Protein AF-A0A1Q8Q2P3-F1 (afdb_monomer)

Nearest PDB structures (foldseek):
  6ovc-assembly1_A  TM=4.696E-01  e=2.221E+00  Homo sapiens
  8exf-assembly1_A  TM=3.565E-01  e=2.450E+00  Homo sapiens

Secondary structure (DSSP, 8-state):
--TTTT---HHHHHHHHHT-GGGB-TTS-B--TT--HHHHHHHIIIIIIS-SS----HHHHHHHHHHHHHHHHHHHHTT--STT-SHHHHHHHHHHHHHHS-HHHHHHHHHHHHHHHHHHHHTTSSSS-GGGG--HHHHHTTS-SSSS-----HHHHHHHHHHHHHHTT--TT--HHHHHHHHHHHHHHTT--HHHHHHHHT-SSHHHHHHHHHHHHHHHHHHHHHH---

Organism: NCBI:txid1714264

Foldseek 3Di:
DPLPPVPDDLVVLVVVVVPDPPQADPVGDGACQPPALSVLVSCCLNDLVPPDPDDDPPVVNVLLVVLVVVVVVLCVVVVHGPLNDDLVNLVVVLVVLLVVDQLVSSLSSLVSVLSSLVSCVSNNVDPDSNSVNRPSVVSVQVNPPPDDNPPQDQVNQFVVQQVVCVVVVHDSVDGPVNVLLVQLLVCVVVVNDLVVSCVVSVPPDSVVSVVSNVVVVVVVVVVVVVVDDD

Mean predicted aligned error: 16.23 Å

Solvent-accessible surface area (backbone atoms only — not comparable to full-atom values): 13578 Å² total; per-residue (Å²): 131,85,81,74,77,77,78,62,57,73,65,65,48,52,58,56,53,76,72,50,82,80,40,47,44,100,86,66,43,67,35,39,59,87,54,54,64,69,54,50,53,52,50,38,55,59,53,68,64,51,55,76,98,52,80,67,54,73,67,53,54,52,49,53,53,54,39,48,53,53,53,52,52,50,29,60,77,67,75,48,57,72,88,68,61,46,72,70,48,48,52,48,51,50,52,48,40,60,74,76,34,64,49,74,59,22,44,53,44,48,51,52,49,34,51,51,35,46,45,30,30,74,20,46,53,34,94,54,77,60,37,80,66,60,64,58,71,64,40,71,69,59,64,47,93,77,57,73,87,68,74,84,47,68,72,56,52,41,52,55,42,44,50,52,34,60,73,68,74,46,66,86,83,56,41,66,64,48,56,53,49,53,53,53,50,55,40,52,77,68,69,47,56,66,71,60,52,25,61,75,72,63,51,95,50,65,66,66,52,44,56,54,53,53,51,53,49,52,52,52,49,54,55,50,58,71,69,58,78,128

Radius of gyration: 24.81 Å; Cα contacts (8 Å, |Δi|>4): 154; chains: 1; bounding box: 68×53×53 Å

InterPro domains:
  IPR002104 Integrase, catalytic domain [PF00589] (148-214)
  IPR002104 Integrase, catalytic domain [PS51898] (25-226)
  IPR004107 Integrase, SAM-like, N-terminal [PF02899] (50-119)
  IPR010998 Integrase/recombinase, N-terminal [G3DSA:1.10.150.130] (37-130)
  IPR011010 DNA breaking-rejoining enzyme, catalytic core [SSF56349] (43-219)
  IPR013762 Integrase-like, catalytic domain superfamily [G3DSA:1.10.443.10] (131-227)
  IPR044068 Core-binding (CB) domain [PS51900] (35-121)

Sequence (230 aa):
MNQLSIWGSQAAFLERLQSRKHVLDDNRNLTLEHCSDEEFLEYFFAVGILKDNRTFSPHTIKAYRSDAKTFLSFLDAHSLTFRDIGFPEVKTYNRFIIQSYKPKSAVRKLEFFRRFLEFGFNTRFFSARLSVWIQIYSIYNKLDPGADKKRLSYAALYKIVKEAVSLAGSDSAVSPHWFRHTFVTSLLEQDVPLAVVKDLAGHADISITNLYLERIQEDRMHDHLKNVRF

Structure (mmCIF, N/CA/C/O backbone):
data_AF-A0A1Q8Q2P3-F1
#
_entry.id   AF-A0A1Q8Q2P3-F1
#
loop_
_atom_site.group_PDB
_atom_site.id
_atom_site.type_symbol
_atom_site.label_atom_id
_atom_site.label_alt_id
_atom_site.label_comp_id
_atom_site.label_asym_id
_atom_site.label_entity_id
_atom_site.label_seq_id
_atom_site.pdbx_PDB_ins_code
_atom_site.Cartn_x
_atom_site.Cartn_y
_atom_site.Cartn_z
_atom_site.occupancy
_atom_site.B_iso_or_equiv
_atom_site.auth_seq_id
_atom_site.auth_comp_id
_atom_site.auth_asym_id
_atom_site.auth_atom_id
_atom_site.pdbx_PDB_model_num
ATOM 1 N N . MET A 1 1 ? 21.180 -10.009 -14.105 1.00 35.28 1 MET A N 1
ATOM 2 C CA . MET A 1 1 ? 22.043 -8.860 -14.505 1.00 35.28 1 MET A CA 1
ATOM 3 C C . MET A 1 1 ? 22.285 -7.934 -13.308 1.00 35.28 1 MET A C 1
ATOM 5 O O . MET A 1 1 ? 21.400 -7.783 -12.477 1.00 35.28 1 MET A O 1
ATOM 9 N N . ASN A 1 2 ? 23.483 -7.354 -13.167 1.00 36.19 2 ASN A N 1
ATOM 10 C CA . ASN A 1 2 ? 23.932 -6.617 -11.972 1.00 36.19 2 ASN A CA 1
ATOM 11 C C . ASN A 1 2 ? 23.327 -5.190 -11.885 1.00 36.19 2 ASN A C 1
ATOM 13 O O . ASN A 1 2 ? 24.021 -4.205 -12.113 1.00 36.19 2 ASN A O 1
ATOM 17 N N . GLN A 1 3 ? 22.033 -5.067 -11.558 1.00 41.38 3 GLN A N 1
ATOM 18 C CA . GLN A 1 3 ? 21.280 -3.793 -11.517 1.00 41.38 3 GLN A CA 1
ATOM 19 C C . GLN A 1 3 ? 21.581 -2.876 -10.301 1.00 41.38 3 GLN A C 1
ATOM 21 O O . GLN A 1 3 ? 20.856 -1.923 -10.009 1.00 41.38 3 GLN A O 1
ATOM 26 N N . LEU A 1 4 ? 22.662 -3.133 -9.557 1.00 43.97 4 LEU A N 1
ATOM 27 C CA . LEU A 1 4 ? 23.045 -2.345 -8.374 1.00 43.97 4 LEU A CA 1
ATOM 28 C C . LEU A 1 4 ? 24.088 -1.246 -8.663 1.00 43.97 4 LEU A C 1
ATOM 30 O O . LEU A 1 4 ? 24.394 -0.459 -7.769 1.00 43.97 4 LEU A O 1
ATOM 34 N N . SER A 1 5 ? 24.600 -1.141 -9.895 1.00 44.09 5 SER A N 1
ATOM 35 C CA . SER A 1 5 ? 25.563 -0.102 -10.311 1.00 44.09 5 SER A CA 1
ATOM 36 C C . SER A 1 5 ? 24.929 1.260 -10.639 1.00 44.09 5 SER A C 1
ATOM 38 O O . SER A 1 5 ? 25.638 2.257 -10.718 1.00 44.09 5 SER A O 1
ATOM 40 N N . ILE A 1 6 ? 23.600 1.331 -10.783 1.00 46.28 6 ILE A N 1
ATOM 41 C CA . ILE A 1 6 ? 22.861 2.542 -11.210 1.00 46.28 6 ILE A CA 1
ATOM 42 C C . ILE A 1 6 ? 22.689 3.561 -10.058 1.00 46.28 6 ILE A C 1
ATOM 44 O O . ILE A 1 6 ? 22.336 4.721 -10.265 1.00 46.28 6 ILE A O 1
ATOM 48 N N . TRP A 1 7 ? 23.021 3.166 -8.826 1.00 52.94 7 TRP A N 1
ATOM 49 C CA . TRP A 1 7 ? 22.767 3.899 -7.581 1.00 52.94 7 TRP A CA 1
ATOM 50 C C . TRP A 1 7 ? 23.853 4.952 -7.292 1.00 52.94 7 TRP A C 1
ATOM 52 O O . TRP A 1 7 ? 24.385 5.018 -6.180 1.00 52.94 7 TRP A O 1
ATOM 62 N N . GLY A 1 8 ? 24.210 5.733 -8.317 1.00 50.84 8 GLY A N 1
ATOM 63 C CA . GLY A 1 8 ? 25.145 6.856 -8.243 1.00 50.84 8 GLY A CA 1
ATOM 64 C C . GLY A 1 8 ? 24.651 7.997 -7.345 1.00 50.84 8 GLY A C 1
ATOM 65 O O . GLY A 1 8 ? 23.555 7.948 -6.784 1.00 50.84 8 GLY A O 1
ATOM 66 N N . SER A 1 9 ? 25.487 9.026 -7.173 1.00 55.34 9 SER A N 1
ATOM 67 C CA . SER A 1 9 ? 25.168 10.178 -6.324 1.00 55.34 9 SER A CA 1
ATOM 68 C C . SER A 1 9 ? 23.884 10.884 -6.785 1.00 55.34 9 SER A C 1
ATOM 70 O O . SER A 1 9 ? 23.587 10.962 -7.977 1.00 55.34 9 SER A O 1
ATOM 72 N N . GLN A 1 10 ? 23.131 11.444 -5.834 1.00 54.72 10 GLN A N 1
ATOM 73 C CA . GLN A 1 10 ? 21.903 12.205 -6.105 1.00 54.72 10 GLN A CA 1
ATOM 7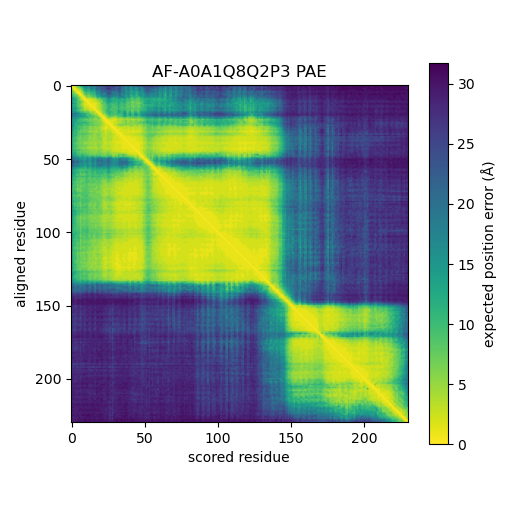4 C C . GLN A 1 10 ? 22.139 13.375 -7.085 1.00 54.72 10 GLN A C 1
ATOM 76 O O . GLN A 1 10 ? 21.234 13.742 -7.826 1.00 54.72 10 GLN A O 1
ATOM 81 N N . ALA A 1 11 ? 23.365 13.907 -7.143 1.00 53.72 11 ALA A N 1
ATOM 82 C CA . ALA A 1 11 ? 23.779 14.937 -8.095 1.00 53.72 11 ALA A CA 1
ATOM 83 C C . ALA A 1 11 ? 23.851 14.415 -9.543 1.00 53.72 11 ALA A C 1
ATOM 85 O O . ALA A 1 11 ? 23.238 15.004 -10.428 1.00 53.72 11 ALA A O 1
ATOM 86 N N . ALA A 1 12 ? 24.498 13.266 -9.775 1.00 58.75 12 ALA A N 1
ATOM 87 C CA . ALA A 1 12 ? 24.545 12.639 -11.101 1.00 58.75 12 ALA A CA 1
ATOM 88 C C . ALA A 1 12 ? 23.144 12.223 -11.589 1.00 58.75 12 ALA A C 1
ATOM 90 O O . ALA A 1 12 ? 22.851 12.233 -12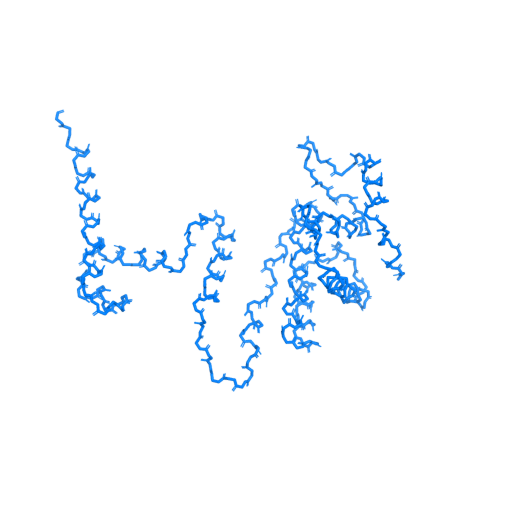.783 1.00 58.75 12 ALA A O 1
ATOM 91 N N . PHE A 1 13 ? 22.250 11.881 -10.659 1.00 61.00 13 PHE A N 1
ATOM 92 C CA . PHE A 1 13 ? 20.844 11.630 -10.955 1.00 61.00 13 PHE A CA 1
ATOM 93 C C . PHE A 1 13 ? 20.095 12.900 -11.407 1.00 61.00 13 PHE A C 1
ATOM 95 O O . PHE A 1 13 ? 19.405 12.864 -12.423 1.00 61.00 13 PHE A O 1
ATOM 102 N N . LEU A 1 14 ? 20.252 14.029 -10.703 1.00 57.81 14 LEU A N 1
ATOM 103 C CA . LEU A 1 14 ? 19.594 15.295 -11.062 1.00 57.81 14 LEU A CA 1
ATOM 104 C C . LEU A 1 14 ? 20.063 15.841 -12.424 1.00 57.81 14 LEU A C 1
ATOM 106 O O . LEU A 1 14 ? 19.243 16.346 -13.188 1.00 57.81 14 LEU A O 1
ATOM 110 N N . GLU A 1 15 ? 21.340 15.677 -12.774 1.00 62.22 15 GLU A N 1
ATOM 111 C CA . GLU A 1 15 ? 21.859 16.030 -14.108 1.00 62.22 15 GLU A CA 1
ATOM 112 C C . GLU A 1 15 ? 21.262 15.148 -15.224 1.00 62.22 15 GLU A C 1
ATOM 114 O O . GLU A 1 15 ? 20.875 15.639 -16.291 1.00 62.22 15 GLU A O 1
ATOM 119 N N . ARG A 1 16 ? 21.109 13.839 -14.972 1.00 61.72 16 ARG A N 1
ATOM 120 C CA . ARG A 1 16 ? 20.452 12.902 -15.907 1.00 61.72 16 ARG A CA 1
ATOM 121 C C . ARG A 1 16 ? 18.945 13.144 -16.038 1.00 61.72 16 ARG A C 1
ATOM 123 O O . ARG A 1 16 ? 18.382 12.922 -17.106 1.00 61.72 16 ARG A O 1
ATOM 130 N N . LEU A 1 17 ? 18.298 13.638 -14.984 1.00 59.28 17 LEU A N 1
ATOM 131 C CA . LEU A 1 17 ? 16.899 14.072 -15.002 1.00 59.28 17 LEU A CA 1
ATOM 132 C C . LEU A 1 17 ? 16.687 15.300 -15.889 1.00 59.28 17 LEU A C 1
ATOM 134 O O . LEU A 1 17 ? 15.762 15.327 -16.696 1.00 59.28 17 LEU A O 1
ATOM 138 N N . GLN A 1 18 ? 17.539 16.319 -15.744 1.00 57.56 18 GLN A N 1
ATOM 139 C CA . GLN A 1 18 ? 17.410 17.586 -16.476 1.00 57.56 18 GLN A CA 1
ATOM 140 C C . GLN A 1 18 ? 17.590 17.421 -17.992 1.00 57.56 18 GLN A C 1
ATOM 142 O O . GLN A 1 18 ? 17.056 18.209 -18.771 1.00 57.56 18 GLN A O 1
ATOM 147 N N . SER A 1 19 ? 18.305 16.380 -18.419 1.00 57.62 19 SER A N 1
ATOM 148 C CA . SER A 1 19 ? 18.563 16.081 -19.830 1.00 57.62 19 SER A CA 1
ATOM 149 C C . SER A 1 19 ? 17.442 15.285 -20.521 1.00 57.62 19 SER A C 1
ATOM 151 O O . SER A 1 19 ? 17.430 15.202 -21.750 1.00 57.62 19 SER A O 1
ATOM 153 N N . ARG A 1 20 ? 16.452 14.749 -19.786 1.00 63.22 20 ARG A N 1
ATOM 154 C CA . ARG A 1 20 ? 15.381 13.894 -20.337 1.00 63.22 20 ARG A CA 1
ATOM 155 C C . ARG A 1 20 ? 14.026 14.610 -20.391 1.00 63.22 20 ARG A C 1
ATOM 157 O O . ARG A 1 20 ? 13.258 14.602 -19.437 1.00 63.22 20 ARG A O 1
ATOM 164 N N . LYS A 1 21 ? 13.698 15.182 -21.556 1.00 56.47 21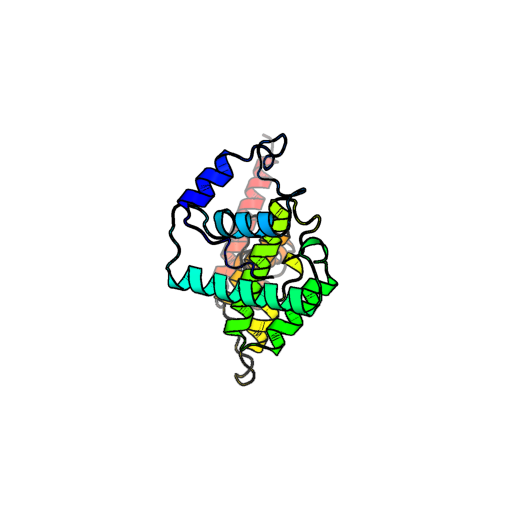 LYS A N 1
ATOM 165 C CA . LYS A 1 21 ? 12.427 15.899 -21.815 1.00 56.47 21 LYS A CA 1
ATOM 166 C C . LYS A 1 21 ? 11.169 15.011 -21.924 1.00 56.47 21 LYS A C 1
ATOM 168 O O . LYS A 1 21 ? 10.076 15.556 -21.950 1.00 56.47 21 LYS A O 1
ATOM 173 N N . HIS A 1 22 ? 11.297 13.683 -21.991 1.00 64.25 22 HIS A N 1
ATOM 174 C CA . HIS A 1 22 ? 10.201 12.759 -22.347 1.00 64.25 22 HIS A CA 1
ATOM 175 C C . HIS A 1 22 ? 9.415 12.170 -21.160 1.00 64.25 22 HIS A C 1
ATOM 177 O O . HIS A 1 22 ? 8.586 11.292 -21.364 1.00 64.25 22 HIS A O 1
ATOM 183 N N . VAL A 1 23 ? 9.678 12.610 -19.926 1.00 73.69 23 VAL A N 1
ATOM 184 C CA . VAL A 1 23 ? 9.024 12.070 -18.713 1.00 73.69 23 VAL A CA 1
ATOM 185 C C . VAL A 1 23 ? 7.887 12.946 -18.191 1.00 73.69 23 VAL A C 1
ATOM 187 O O . VAL A 1 23 ? 7.409 12.749 -17.078 1.00 73.69 23 VAL A O 1
ATOM 190 N N . LEU A 1 24 ? 7.469 13.943 -18.967 1.00 79.31 24 LEU A N 1
ATOM 191 C CA . LEU A 1 24 ? 6.333 14.796 -18.643 1.00 79.31 24 LEU A CA 1
ATOM 192 C C . LEU A 1 24 ? 5.212 14.539 -19.649 1.00 79.31 24 LEU A C 1
ATOM 194 O O . LEU A 1 24 ? 5.474 14.504 -20.849 1.00 79.31 24 LEU A O 1
ATOM 198 N N . ASP A 1 25 ? 3.986 14.359 -19.158 1.00 78.88 25 ASP A N 1
ATOM 199 C CA . ASP A 1 25 ? 2.795 14.343 -20.009 1.00 78.88 25 ASP A CA 1
ATOM 200 C C . ASP A 1 25 ? 2.448 15.763 -20.499 1.00 78.88 25 ASP A C 1
ATOM 202 O O . ASP A 1 25 ? 3.071 16.751 -20.094 1.00 78.88 25 ASP A O 1
ATOM 206 N N . ASP A 1 26 ? 1.428 15.880 -21.352 1.00 78.31 26 ASP A N 1
ATOM 207 C CA . ASP A 1 26 ? 0.974 17.169 -21.902 1.00 78.31 26 ASP A CA 1
ATOM 208 C C . ASP A 1 26 ? 0.563 18.180 -20.814 1.00 78.31 26 ASP A C 1
ATOM 210 O O . ASP A 1 26 ? 0.666 19.393 -20.998 1.00 78.31 26 ASP A O 1
ATOM 214 N N . ASN A 1 27 ? 0.158 17.684 -19.642 1.00 80.31 27 ASN A N 1
ATOM 215 C CA . ASN A 1 27 ? -0.205 18.484 -18.473 1.00 80.31 27 ASN A CA 1
ATOM 216 C C . ASN A 1 27 ? 0.992 18.754 -17.545 1.00 80.31 27 ASN A C 1
ATOM 218 O O . ASN A 1 27 ? 0.821 19.287 -16.448 1.00 80.31 27 ASN A O 1
ATOM 222 N N . ARG A 1 28 ? 2.208 18.402 -17.978 1.00 77.25 28 ARG A N 1
ATOM 223 C CA . ARG A 1 28 ? 3.468 18.517 -17.235 1.00 77.25 28 ARG A CA 1
ATOM 224 C C . ARG A 1 28 ? 3.528 17.674 -15.958 1.00 77.25 28 ARG A C 1
ATOM 226 O O . ARG A 1 28 ? 4.328 17.977 -15.070 1.00 77.25 28 ARG A O 1
ATOM 233 N N . ASN A 1 29 ? 2.731 16.613 -15.861 1.00 80.94 29 ASN A N 1
ATOM 234 C CA . ASN A 1 29 ? 2.844 15.622 -14.794 1.00 80.94 29 ASN A CA 1
ATOM 235 C C . ASN A 1 29 ? 3.929 14.599 -15.128 1.00 80.94 29 ASN A C 1
ATOM 237 O O . ASN A 1 29 ? 4.113 14.244 -16.288 1.00 80.94 29 ASN A O 1
ATOM 241 N N . LEU A 1 30 ? 4.606 14.076 -14.102 1.00 83.81 30 LEU A N 1
ATOM 242 C CA . LEU A 1 30 ? 5.545 12.969 -14.274 1.00 83.81 30 LEU A CA 1
ATOM 243 C C . LEU A 1 30 ? 4.806 11.733 -14.812 1.00 83.81 30 LEU A C 1
ATOM 245 O O . LEU A 1 30 ? 3.943 11.183 -14.127 1.00 83.81 30 LEU A O 1
ATOM 249 N N . THR A 1 31 ? 5.195 11.277 -15.999 1.00 87.19 31 THR A N 1
ATOM 250 C CA . THR A 1 31 ? 4.721 10.037 -16.615 1.00 87.19 31 THR A CA 1
ATOM 251 C C . THR A 1 31 ? 5.902 9.135 -16.947 1.00 87.19 31 THR A C 1
ATOM 253 O O . THR A 1 31 ? 6.933 9.584 -17.446 1.00 87.19 31 THR A O 1
ATOM 256 N N . LEU A 1 32 ? 5.748 7.851 -16.640 1.00 89.38 32 LEU A N 1
ATOM 257 C CA . LEU A 1 32 ? 6.708 6.782 -16.906 1.00 89.38 32 LEU A CA 1
ATOM 258 C C . LEU A 1 32 ? 6.086 5.699 -17.802 1.00 89.38 32 LEU A C 1
ATOM 260 O O . LEU A 1 32 ? 6.597 4.587 -17.889 1.00 89.38 32 LEU A O 1
ATOM 264 N N . GLU A 1 33 ? 4.979 6.017 -18.478 1.00 88.81 33 GLU A N 1
ATOM 265 C CA . GLU A 1 33 ? 4.205 5.084 -19.303 1.00 88.81 33 GLU A CA 1
ATOM 266 C C . GLU A 1 33 ? 5.059 4.349 -20.345 1.00 88.81 33 GLU A C 1
ATOM 268 O O . GLU A 1 33 ? 4.894 3.144 -20.538 1.00 88.81 33 GLU A O 1
ATOM 273 N N . HIS A 1 34 ? 6.031 5.039 -20.945 1.00 87.38 34 HIS A N 1
ATOM 274 C CA . HIS A 1 34 ? 6.920 4.502 -21.982 1.00 87.38 34 HIS A CA 1
ATOM 275 C C . HIS A 1 34 ? 8.360 4.263 -21.503 1.00 87.38 34 HIS A C 1
ATOM 277 O O . HIS A 1 34 ? 9.255 4.066 -22.321 1.00 87.38 34 HIS A O 1
ATOM 283 N N . CYS A 1 35 ? 8.598 4.285 -20.190 1.00 86.81 35 CYS A N 1
ATOM 284 C CA . CYS A 1 35 ? 9.919 4.021 -19.627 1.00 86.81 35 CYS A CA 1
ATOM 285 C C . CYS A 1 35 ? 10.211 2.517 -19.517 1.00 86.81 35 CYS A C 1
ATOM 287 O O . CYS A 1 35 ? 9.303 1.692 -19.357 1.00 86.81 35 CYS A O 1
ATOM 289 N N . SER A 1 36 ? 11.499 2.185 -19.565 1.00 89.88 36 SER A N 1
ATOM 290 C CA . SER A 1 36 ? 12.041 0.867 -19.217 1.00 89.88 36 SER A CA 1
ATOM 291 C C . SER A 1 36 ? 11.939 0.582 -17.715 1.00 89.88 36 SER A C 1
ATOM 293 O O . SER A 1 36 ? 11.730 1.489 -16.902 1.00 89.88 36 SER A O 1
ATOM 295 N N . ASP A 1 37 ? 12.119 -0.683 -17.337 1.00 90.00 37 ASP A N 1
ATOM 296 C CA . ASP A 1 37 ? 12.136 -1.113 -15.938 1.00 90.00 37 ASP A CA 1
ATOM 297 C C . ASP A 1 37 ? 13.285 -0.452 -15.162 1.00 90.00 37 ASP A C 1
ATOM 299 O O . ASP A 1 37 ? 13.102 0.004 -14.031 1.00 90.00 37 ASP A O 1
ATOM 303 N N . GLU A 1 38 ? 14.466 -0.335 -15.776 1.00 85.81 38 GLU A N 1
ATOM 304 C CA . GLU A 1 38 ? 15.626 0.325 -15.177 1.00 85.81 38 GLU A CA 1
ATOM 305 C C . GLU A 1 38 ? 15.351 1.802 -14.888 1.00 85.81 38 GLU A C 1
ATOM 307 O O . GLU A 1 38 ? 15.636 2.283 -13.788 1.00 85.81 38 GLU A O 1
ATOM 312 N N . GLU A 1 39 ? 14.764 2.509 -15.855 1.00 85.06 39 GLU A N 1
ATOM 313 C CA . GLU A 1 39 ? 14.378 3.910 -15.692 1.00 85.06 39 GLU A CA 1
ATOM 314 C C . GLU A 1 39 ? 13.319 4.041 -14.603 1.00 85.06 39 GLU A C 1
ATOM 316 O O . GLU A 1 39 ? 13.481 4.836 -13.678 1.00 85.06 39 GLU A O 1
ATOM 321 N N . PHE A 1 40 ? 12.271 3.218 -14.647 1.00 89.88 40 PHE A N 1
ATOM 322 C CA . PHE A 1 40 ? 11.234 3.222 -13.625 1.00 89.88 40 PHE A CA 1
ATOM 323 C C . PHE A 1 40 ? 11.812 3.071 -12.216 1.00 89.88 40 PHE A C 1
ATOM 325 O O . PHE A 1 40 ? 11.470 3.840 -11.311 1.00 89.88 40 PHE A O 1
ATOM 332 N N . LEU A 1 41 ? 12.718 2.108 -12.031 1.00 87.75 41 LEU A N 1
ATOM 333 C CA . LEU A 1 41 ? 13.368 1.862 -10.751 1.00 87.75 41 LEU A CA 1
ATOM 334 C C . LEU A 1 41 ? 14.183 3.079 -10.296 1.00 87.75 41 LEU A C 1
ATOM 336 O O . LEU A 1 41 ? 14.124 3.455 -9.122 1.00 87.75 41 LEU A O 1
ATOM 340 N N . GLU A 1 42 ? 14.911 3.717 -11.211 1.00 81.25 42 GLU A N 1
ATOM 341 C CA . GLU A 1 42 ? 15.692 4.922 -10.931 1.00 81.25 42 GLU A CA 1
ATOM 342 C C . GLU A 1 42 ? 14.791 6.073 -10.443 1.00 81.25 42 GLU A C 1
ATOM 344 O O . GLU A 1 42 ? 15.022 6.630 -9.362 1.00 81.25 42 GLU A O 1
ATOM 349 N N . TYR A 1 43 ? 13.703 6.364 -11.167 1.00 83.94 43 TYR A N 1
ATOM 350 C CA . TYR A 1 43 ? 12.719 7.383 -10.781 1.00 83.94 43 TYR A CA 1
ATOM 351 C C . TYR A 1 43 ? 12.012 7.043 -9.464 1.00 83.94 43 TYR A C 1
ATOM 353 O O . TYR A 1 43 ? 11.798 7.927 -8.627 1.00 83.94 43 TYR A O 1
ATOM 361 N N . PHE A 1 44 ? 11.681 5.773 -9.228 1.00 86.81 44 PHE A N 1
ATOM 362 C CA . PHE A 1 44 ? 11.060 5.339 -7.980 1.00 86.81 44 PHE A CA 1
ATOM 363 C C . PHE A 1 44 ? 11.954 5.625 -6.773 1.00 86.81 44 PHE A C 1
ATOM 365 O O . PHE A 1 44 ? 11.487 6.178 -5.773 1.00 86.81 44 PHE A O 1
ATOM 372 N N . PHE A 1 45 ? 13.244 5.299 -6.847 1.00 80.19 45 PHE A N 1
ATOM 373 C CA . PHE A 1 45 ? 14.151 5.567 -5.733 1.00 80.19 45 PHE A CA 1
ATOM 374 C C . PHE A 1 45 ? 14.361 7.052 -5.504 1.00 80.19 45 PHE A C 1
ATOM 376 O O . PHE A 1 45 ? 14.406 7.494 -4.355 1.00 80.19 45 PHE A O 1
ATOM 383 N N . ALA A 1 46 ? 14.465 7.822 -6.574 1.00 75.44 46 ALA A N 1
ATOM 384 C CA . ALA A 1 46 ? 14.850 9.207 -6.450 1.00 75.44 46 ALA A CA 1
ATOM 385 C C . ALA A 1 46 ? 13.687 10.175 -6.201 1.00 75.44 46 ALA A C 1
ATOM 387 O O . ALA A 1 46 ? 13.889 11.205 -5.567 1.00 75.44 46 ALA A O 1
ATOM 388 N N . VAL A 1 47 ? 12.475 9.836 -6.645 1.00 74.81 47 VAL A N 1
ATOM 389 C CA . VAL A 1 47 ? 11.271 10.666 -6.473 1.00 74.81 47 VAL A CA 1
ATOM 390 C C . VAL A 1 47 ? 10.239 9.972 -5.584 1.00 74.81 47 VAL A C 1
ATOM 392 O O . VAL A 1 47 ? 9.665 10.596 -4.695 1.00 74.81 47 VAL A O 1
ATOM 395 N N . GLY A 1 48 ? 9.999 8.673 -5.779 1.00 70.88 48 GLY A N 1
ATOM 396 C CA . GLY A 1 48 ? 8.989 7.913 -5.027 1.00 70.88 48 GLY A CA 1
ATOM 397 C C . GLY A 1 48 ? 9.380 7.597 -3.576 1.00 70.88 48 GLY A C 1
ATOM 398 O O . GLY A 1 48 ? 8.523 7.527 -2.683 1.00 70.88 48 GLY A O 1
ATOM 399 N N . ILE A 1 49 ? 10.678 7.421 -3.315 1.00 70.25 49 ILE A N 1
ATOM 400 C CA . ILE A 1 49 ? 11.210 7.190 -1.970 1.00 70.25 49 ILE A CA 1
ATOM 401 C C . ILE A 1 49 ? 11.723 8.490 -1.360 1.00 70.25 49 ILE A C 1
ATOM 403 O O . ILE A 1 49 ? 11.281 8.804 -0.260 1.00 70.25 49 ILE A O 1
ATOM 407 N N . LEU A 1 50 ? 12.579 9.251 -2.050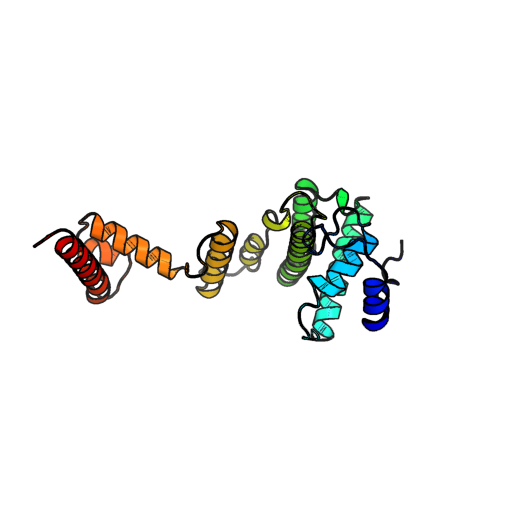 1.00 62.84 50 LEU A N 1
ATOM 408 C CA . LEU A 1 50 ? 13.237 10.468 -1.543 1.00 62.84 50 LEU A CA 1
ATOM 409 C C . LEU A 1 50 ? 12.394 11.753 -1.717 1.00 62.84 50 LEU A C 1
ATOM 411 O O . LEU A 1 50 ? 12.890 12.769 -2.199 1.00 62.84 50 LEU A O 1
ATOM 415 N N . LYS A 1 51 ? 11.114 11.729 -1.327 1.00 52.53 51 LYS A N 1
ATOM 416 C CA . LYS A 1 51 ? 10.248 12.921 -1.395 1.00 52.53 51 LYS A CA 1
ATOM 417 C C . LYS A 1 51 ? 10.660 13.989 -0.362 1.00 52.53 51 LYS A C 1
ATOM 419 O O . LYS A 1 51 ? 10.832 13.673 0.814 1.00 52.53 51 LYS A O 1
ATOM 424 N N . ASP A 1 52 ? 10.748 15.238 -0.824 1.00 44.28 52 ASP A N 1
ATOM 425 C CA . ASP A 1 52 ? 10.815 16.496 -0.057 1.00 44.28 52 ASP A CA 1
ATOM 426 C C . ASP A 1 52 ? 11.986 16.692 0.907 1.00 44.28 52 ASP A C 1
ATOM 428 O O . ASP A 1 52 ? 11.760 16.592 2.105 1.00 44.28 52 ASP A O 1
ATOM 432 N N . ASN A 1 53 ? 13.195 17.052 0.440 1.00 42.47 53 ASN A N 1
ATOM 433 C CA . ASN A 1 53 ? 14.307 17.643 1.236 1.00 42.47 53 ASN A CA 1
ATOM 434 C C . ASN A 1 53 ? 14.642 16.991 2.606 1.00 42.47 53 ASN A C 1
ATOM 436 O O . ASN A 1 53 ? 15.452 17.504 3.376 1.00 42.47 53 ASN A O 1
ATOM 440 N N . ARG A 1 54 ? 14.050 15.839 2.912 1.00 47.38 54 ARG A N 1
ATOM 441 C CA . ARG A 1 54 ? 14.201 15.034 4.107 1.00 47.38 54 ARG A CA 1
ATOM 442 C C . ARG A 1 54 ? 15.076 13.892 3.662 1.00 47.38 54 ARG A C 1
ATOM 444 O O . ARG A 1 54 ? 14.621 12.908 3.080 1.00 47.38 54 ARG A O 1
ATOM 451 N N . THR A 1 55 ? 16.363 14.042 3.915 1.00 52.91 55 THR A N 1
ATOM 452 C CA . THR A 1 55 ? 17.296 12.932 3.839 1.00 52.91 55 THR A CA 1
ATOM 453 C C . THR A 1 55 ? 16.811 11.867 4.820 1.00 52.91 55 THR A C 1
ATOM 455 O O . THR A 1 55 ? 16.889 12.019 6.038 1.00 52.91 55 THR A O 1
ATOM 458 N N . PHE A 1 56 ? 16.222 10.787 4.299 1.00 58.47 56 PHE A N 1
ATOM 459 C CA . PHE A 1 56 ? 15.944 9.617 5.123 1.00 58.47 56 PHE A CA 1
ATOM 460 C C . PHE A 1 56 ? 17.237 9.209 5.830 1.00 58.47 56 PHE A C 1
ATOM 462 O O . PHE A 1 56 ? 18.313 9.257 5.231 1.00 58.47 56 PHE A O 1
ATOM 469 N N . SER A 1 57 ? 17.126 8.779 7.091 1.00 61.00 57 SER A N 1
ATOM 470 C CA . SER A 1 57 ? 18.277 8.248 7.827 1.00 61.00 57 SER A CA 1
ATOM 471 C C . SER A 1 57 ? 19.030 7.221 6.962 1.00 61.00 57 SER A C 1
ATOM 473 O O . SER A 1 57 ? 18.377 6.416 6.281 1.00 61.00 57 SER A O 1
ATOM 475 N N . PRO A 1 58 ? 20.376 7.180 7.012 1.00 65.38 58 PRO A N 1
ATOM 476 C CA . PRO A 1 58 ? 21.175 6.195 6.280 1.00 65.38 58 PRO A CA 1
ATOM 477 C C . PRO A 1 58 ? 20.685 4.752 6.481 1.00 65.38 58 PRO A C 1
ATOM 479 O O . PRO A 1 58 ? 20.686 3.941 5.551 1.00 65.38 58 PRO A O 1
ATOM 482 N N . HIS A 1 59 ? 20.186 4.442 7.682 1.00 67.44 59 HIS A N 1
ATOM 483 C CA . HIS A 1 59 ? 19.610 3.139 8.007 1.00 67.44 59 HIS A CA 1
ATOM 484 C C . HIS A 1 59 ? 18.309 2.856 7.248 1.00 67.44 59 HIS A C 1
ATOM 486 O O . HIS A 1 59 ? 18.095 1.728 6.801 1.00 67.44 59 HIS A O 1
ATOM 492 N N . THR A 1 60 ? 17.465 3.868 7.049 1.00 67.25 60 THR A N 1
ATOM 493 C CA . THR A 1 60 ? 16.216 3.748 6.294 1.00 67.25 60 THR A CA 1
ATOM 494 C C . THR A 1 60 ? 16.506 3.506 4.817 1.00 67.25 60 THR A C 1
ATOM 496 O O . THR A 1 60 ? 15.981 2.551 4.252 1.00 67.25 60 THR A O 1
ATOM 499 N N . ILE A 1 61 ? 17.417 4.266 4.201 1.00 71.88 61 ILE A N 1
ATOM 500 C CA . ILE A 1 61 ? 17.809 4.053 2.795 1.00 71.88 61 ILE A CA 1
ATOM 501 C C . ILE A 1 61 ? 18.369 2.638 2.597 1.00 71.88 61 ILE A C 1
ATOM 503 O O . ILE A 1 61 ? 17.971 1.929 1.670 1.00 71.88 61 ILE A O 1
ATOM 507 N N . LYS A 1 62 ? 19.240 2.181 3.505 1.00 76.44 62 LYS A N 1
ATOM 508 C CA . LYS A 1 62 ? 19.788 0.817 3.481 1.00 76.44 62 LYS A CA 1
ATOM 509 C C . LYS A 1 62 ? 18.693 -0.252 3.594 1.00 76.44 62 LYS A C 1
ATOM 511 O O . LYS A 1 62 ? 18.762 -1.272 2.908 1.00 76.44 62 LYS A O 1
ATOM 516 N N . ALA A 1 63 ? 17.676 -0.020 4.423 1.00 77.62 63 ALA A N 1
ATOM 517 C CA . ALA A 1 63 ? 16.541 -0.924 4.576 1.00 77.62 63 ALA A CA 1
ATOM 518 C C . ALA A 1 63 ? 15.706 -1.026 3.284 1.00 77.62 63 ALA A C 1
ATOM 520 O O . ALA A 1 63 ? 15.439 -2.144 2.837 1.00 77.62 63 ALA A O 1
ATOM 521 N N . TYR A 1 64 ? 15.379 0.107 2.647 1.00 81.19 64 TYR A N 1
ATOM 522 C CA . TYR A 1 64 ? 14.674 0.144 1.356 1.00 81.19 64 TYR A CA 1
ATOM 523 C C . TYR A 1 64 ? 15.476 -0.555 0.251 1.00 81.19 64 TYR A C 1
ATOM 525 O O . TYR A 1 64 ? 14.921 -1.362 -0.486 1.00 81.19 64 TYR A O 1
ATOM 533 N N . ARG A 1 65 ? 16.798 -0.338 0.188 1.00 83.56 65 ARG A N 1
ATOM 534 C CA . ARG A 1 65 ? 17.699 -1.046 -0.744 1.00 83.56 65 ARG A CA 1
ATOM 535 C C . ARG A 1 65 ? 17.655 -2.562 -0.567 1.00 83.56 65 ARG A C 1
ATOM 537 O O . ARG A 1 65 ? 17.591 -3.308 -1.541 1.00 83.56 65 ARG A O 1
ATOM 544 N N . SER A 1 66 ? 17.684 -3.023 0.681 1.00 86.81 66 SER A N 1
ATOM 545 C CA . SER A 1 66 ? 17.603 -4.451 0.996 1.00 86.81 66 SER A CA 1
ATOM 546 C C . SER A 1 66 ? 16.264 -5.067 0.574 1.00 86.81 66 SER A C 1
ATOM 548 O O . SER A 1 66 ? 16.233 -6.208 0.104 1.00 86.81 66 SER A O 1
ATOM 550 N N . ASP A 1 67 ? 15.165 -4.327 0.712 1.00 91.06 67 ASP A N 1
ATOM 551 C CA . ASP A 1 67 ? 13.843 -4.801 0.293 1.00 91.06 67 ASP A CA 1
ATOM 552 C C . ASP A 1 67 ? 13.696 -4.810 -1.224 1.00 91.06 67 ASP A C 1
ATOM 554 O O . ASP A 1 67 ? 13.231 -5.811 -1.762 1.00 91.06 67 ASP A O 1
ATOM 558 N N . ALA A 1 68 ? 14.220 -3.790 -1.905 1.00 90.75 68 ALA A N 1
ATOM 559 C CA . ALA A 1 68 ? 14.326 -3.759 -3.360 1.00 90.75 68 ALA A CA 1
ATOM 560 C C . ALA A 1 68 ? 15.055 -4.991 -3.888 1.00 90.75 68 ALA A C 1
ATOM 562 O O . ALA A 1 68 ? 14.534 -5.706 -4.731 1.00 90.75 68 ALA A O 1
ATOM 563 N N . LYS A 1 69 ? 16.225 -5.307 -3.319 1.00 91.31 69 LYS A N 1
ATOM 564 C CA . LYS A 1 69 ? 16.988 -6.495 -3.712 1.00 91.31 69 LYS A CA 1
ATOM 565 C C . LYS A 1 69 ? 16.180 -7.780 -3.534 1.00 91.31 69 LYS A C 1
ATOM 567 O O . LYS A 1 69 ? 16.273 -8.670 -4.371 1.00 91.31 69 LYS A O 1
ATOM 572 N N . THR A 1 70 ? 15.391 -7.876 -2.462 1.00 93.88 70 THR A N 1
ATOM 573 C CA . THR A 1 70 ? 14.526 -9.044 -2.222 1.00 93.88 70 THR A CA 1
ATOM 574 C C . THR A 1 70 ? 13.470 -9.175 -3.316 1.00 93.88 70 THR A C 1
ATOM 576 O O . THR A 1 70 ? 13.285 -10.258 -3.857 1.00 93.88 70 THR A O 1
ATOM 579 N N . PHE A 1 71 ? 12.815 -8.067 -3.654 1.00 95.31 71 PHE A N 1
ATOM 580 C CA . PHE A 1 71 ? 11.801 -8.017 -4.699 1.00 95.31 71 PHE A CA 1
ATOM 581 C C . PHE A 1 71 ? 12.377 -8.333 -6.087 1.00 95.31 71 PHE A C 1
ATOM 583 O O . PHE A 1 71 ? 11.866 -9.207 -6.774 1.00 95.31 71 PHE A O 1
ATOM 590 N N . LEU A 1 72 ? 13.497 -7.710 -6.459 1.00 93.69 72 LEU A N 1
ATOM 591 C CA . LEU A 1 72 ? 14.162 -7.959 -7.742 1.00 93.69 72 LEU A CA 1
ATOM 592 C C . LEU A 1 72 ? 14.640 -9.410 -7.871 1.00 93.69 72 LEU A C 1
ATOM 594 O O . LEU A 1 72 ? 14.493 -10.009 -8.927 1.00 93.69 72 LEU A O 1
ATOM 598 N N . SER A 1 73 ? 15.156 -10.000 -6.787 1.00 93.81 73 SER A N 1
ATOM 599 C CA . SER A 1 73 ? 15.556 -11.416 -6.793 1.00 93.81 73 SER A CA 1
ATOM 600 C C . SER A 1 73 ? 14.353 -12.346 -6.971 1.00 93.81 73 SER A C 1
ATOM 602 O O . SER A 1 73 ? 14.481 -13.403 -7.576 1.00 93.81 73 SER A O 1
ATOM 604 N N . PHE A 1 74 ? 13.184 -11.968 -6.443 1.00 96.00 74 PHE A N 1
ATOM 605 C CA . PHE A 1 74 ? 11.951 -12.717 -6.667 1.00 96.00 74 PHE A CA 1
ATOM 606 C C . PHE A 1 74 ? 11.527 -12.663 -8.139 1.00 96.00 74 PHE A C 1
ATOM 608 O O . PHE A 1 74 ? 11.182 -13.704 -8.687 1.00 96.00 74 PHE A O 1
ATOM 615 N N . LEU A 1 75 ? 11.581 -11.491 -8.777 1.00 94.88 75 LEU A N 1
ATOM 616 C CA . LEU A 1 75 ? 11.246 -11.355 -10.196 1.00 94.88 75 LEU A CA 1
ATOM 617 C C . LEU A 1 75 ? 12.198 -12.164 -11.084 1.00 94.88 75 LEU A C 1
ATOM 619 O O . LEU A 1 75 ? 11.735 -12.943 -11.910 1.00 94.88 75 LEU A O 1
ATOM 623 N N . ASP A 1 76 ? 13.507 -12.058 -10.841 1.00 93.94 76 ASP A N 1
ATOM 624 C CA . ASP A 1 76 ? 14.544 -12.813 -11.559 1.00 93.94 76 ASP A CA 1
ATOM 625 C C . ASP A 1 76 ? 14.315 -14.331 -11.440 1.00 93.94 76 ASP A C 1
ATOM 627 O O . ASP A 1 76 ? 14.302 -15.045 -12.440 1.00 93.94 76 ASP A O 1
ATOM 631 N N . ALA A 1 77 ? 13.996 -14.819 -10.235 1.00 94.19 77 ALA A N 1
ATOM 632 C CA . ALA A 1 77 ? 13.697 -16.232 -9.994 1.00 94.19 77 ALA A CA 1
ATOM 633 C C . ALA A 1 77 ? 12.438 -16.744 -10.721 1.00 94.19 77 ALA A C 1
ATOM 635 O O . ALA A 1 77 ? 12.317 -17.946 -10.944 1.00 94.19 77 ALA A O 1
ATOM 636 N N . HIS A 1 78 ? 11.511 -15.854 -11.082 1.00 94.19 78 HIS A N 1
ATOM 637 C CA . HIS A 1 78 ? 10.292 -16.190 -11.824 1.00 94.19 78 HIS A CA 1
ATOM 638 C C . HIS A 1 78 ? 10.357 -15.745 -13.293 1.00 94.19 78 HIS A C 1
ATOM 640 O O . HIS A 1 78 ? 9.368 -15.891 -14.003 1.00 94.19 78 HIS A O 1
ATOM 646 N N . SER A 1 79 ? 11.508 -15.235 -13.757 1.00 94.56 79 SER A N 1
ATOM 647 C CA . SER A 1 79 ? 11.687 -14.678 -15.107 1.00 94.56 79 SER A CA 1
ATOM 648 C C . SER A 1 79 ? 10.654 -13.595 -15.460 1.00 94.56 79 SER A C 1
ATOM 650 O O . SER A 1 79 ? 10.157 -13.552 -16.581 1.00 94.56 79 SER A O 1
ATOM 652 N N . LEU A 1 80 ? 10.319 -12.739 -14.489 1.00 93.94 80 LEU A N 1
ATOM 653 C CA . LEU A 1 80 ? 9.342 -11.657 -14.631 1.00 93.94 80 LEU A CA 1
ATOM 654 C C . LEU A 1 80 ? 10.031 -10.303 -14.825 1.00 93.94 80 LEU A C 1
ATOM 656 O O . LEU A 1 80 ? 11.020 -9.996 -14.155 1.00 93.94 80 LEU A O 1
ATOM 660 N N . THR A 1 81 ? 9.447 -9.462 -15.672 1.00 94.00 81 THR A N 1
ATOM 661 C CA . THR A 1 81 ? 9.731 -8.022 -15.762 1.00 94.00 81 THR A CA 1
ATOM 662 C C . THR A 1 81 ? 8.730 -7.227 -14.920 1.00 94.00 81 THR A C 1
ATOM 664 O O . THR A 1 81 ? 7.767 -7.781 -14.381 1.00 94.00 81 THR A O 1
ATOM 667 N N . PHE A 1 82 ? 8.912 -5.912 -14.779 1.00 94.94 82 PHE A N 1
ATOM 668 C CA . PHE A 1 82 ? 7.922 -5.093 -14.079 1.00 94.94 82 PHE A CA 1
ATOM 669 C C . PHE A 1 82 ? 6.605 -5.037 -14.844 1.00 94.94 82 PHE A C 1
ATOM 671 O O . PHE A 1 82 ? 5.549 -5.014 -14.219 1.00 94.94 82 PHE A O 1
ATOM 678 N N . ARG A 1 83 ? 6.643 -5.054 -16.179 1.00 92.00 83 ARG A N 1
ATOM 679 C CA . ARG A 1 83 ? 5.438 -5.020 -17.021 1.00 92.00 83 ARG A CA 1
ATOM 680 C C . ARG A 1 83 ? 4.581 -6.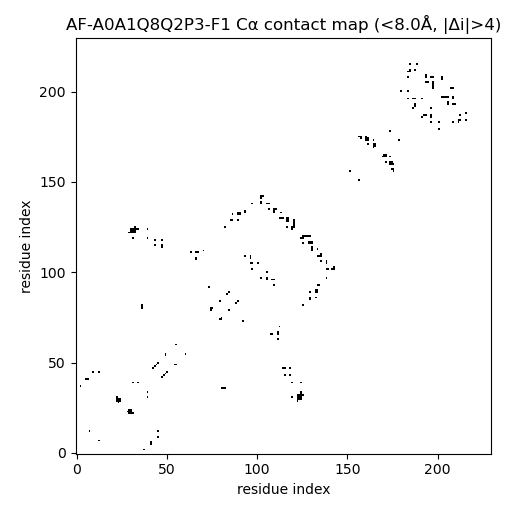278 -16.888 1.00 92.00 83 ARG A C 1
ATOM 682 O O . ARG A 1 83 ? 3.373 -6.193 -17.085 1.00 92.00 83 ARG A O 1
ATOM 689 N N . ASP A 1 84 ? 5.177 -7.394 -16.478 1.00 92.94 84 ASP A N 1
ATOM 690 C CA . ASP A 1 84 ? 4.459 -8.647 -16.220 1.00 92.94 84 ASP A CA 1
ATOM 691 C C . ASP A 1 84 ? 3.711 -8.646 -14.880 1.00 92.94 84 ASP A C 1
ATOM 693 O O . ASP A 1 84 ? 2.941 -9.561 -14.598 1.00 92.94 84 ASP A O 1
ATOM 697 N N . ILE A 1 85 ? 3.923 -7.640 -14.022 1.00 94.00 85 ILE A N 1
ATOM 698 C CA . ILE A 1 85 ? 3.292 -7.596 -12.703 1.00 94.00 85 ILE A CA 1
ATOM 699 C C . ILE A 1 85 ? 1.795 -7.313 -12.859 1.00 94.00 85 ILE A C 1
ATOM 701 O O . ILE A 1 85 ? 1.376 -6.174 -13.064 1.00 94.00 85 ILE A O 1
ATOM 705 N N . GLY A 1 86 ? 0.979 -8.347 -12.667 1.00 89.56 86 GLY A N 1
ATOM 706 C CA . GLY A 1 86 ? -0.468 -8.263 -12.543 1.00 89.56 86 GLY A CA 1
ATOM 707 C C . GLY A 1 86 ? -0.971 -8.751 -11.184 1.00 89.56 86 GLY A C 1
ATOM 708 O O . GLY A 1 86 ? -0.245 -8.862 -10.192 1.00 89.56 86 GLY A O 1
ATOM 709 N N . PHE A 1 87 ? -2.269 -9.050 -11.118 1.00 86.50 87 PHE A N 1
ATOM 710 C CA . PHE A 1 87 ? -2.880 -9.640 -9.924 1.00 86.50 87 PHE A CA 1
ATOM 711 C C . PHE A 1 87 ? -2.203 -10.957 -9.475 1.00 86.50 87 PHE A C 1
ATOM 713 O O . PHE A 1 87 ? -1.916 -11.078 -8.275 1.00 86.50 87 PHE A O 1
ATOM 720 N N . PRO A 1 88 ? -1.920 -11.935 -10.364 1.00 88.06 88 PRO A N 1
ATOM 721 C CA . PRO A 1 88 ? -1.304 -13.202 -9.961 1.00 88.06 88 PRO A CA 1
ATOM 722 C C . PRO A 1 88 ? 0.088 -13.017 -9.344 1.00 88.06 88 PRO A C 1
ATOM 724 O O . PRO A 1 88 ? 0.391 -13.617 -8.307 1.00 88.06 88 PRO A O 1
ATOM 727 N N . GLU A 1 89 ? 0.904 -12.128 -9.902 1.00 94.81 89 GLU A N 1
ATOM 728 C CA . GLU A 1 89 ? 2.279 -11.860 -9.471 1.00 94.81 89 GLU A CA 1
ATOM 729 C C . GLU A 1 89 ? 2.277 -11.171 -8.108 1.00 94.81 89 GLU A C 1
ATOM 731 O O . GLU A 1 89 ? 2.997 -11.583 -7.195 1.00 94.81 89 GLU A O 1
ATOM 736 N N . VAL A 1 90 ? 1.387 -10.191 -7.910 1.00 90.00 90 VAL A N 1
ATOM 737 C CA . VAL A 1 90 ? 1.212 -9.530 -6.610 1.00 90.00 90 VAL A CA 1
ATOM 738 C C . VAL A 1 90 ? 0.780 -10.533 -5.538 1.00 90.00 90 VAL A C 1
ATOM 740 O O . VAL A 1 90 ? 1.302 -10.523 -4.419 1.00 90.00 90 VAL A O 1
ATOM 743 N N . LYS A 1 91 ? -0.148 -11.447 -5.848 1.00 88.81 91 LYS A N 1
ATOM 744 C CA . LYS A 1 91 ? -0.582 -12.495 -4.907 1.00 88.81 91 LYS A CA 1
ATOM 745 C C . LYS A 1 91 ? 0.523 -13.506 -4.611 1.00 88.81 91 LYS A C 1
ATOM 747 O O . LYS A 1 91 ? 0.643 -13.942 -3.461 1.00 88.81 91 LYS A O 1
ATOM 752 N N . THR A 1 92 ? 1.328 -13.851 -5.607 1.00 90.38 92 THR A N 1
ATOM 753 C CA . THR A 1 92 ? 2.452 -14.782 -5.464 1.0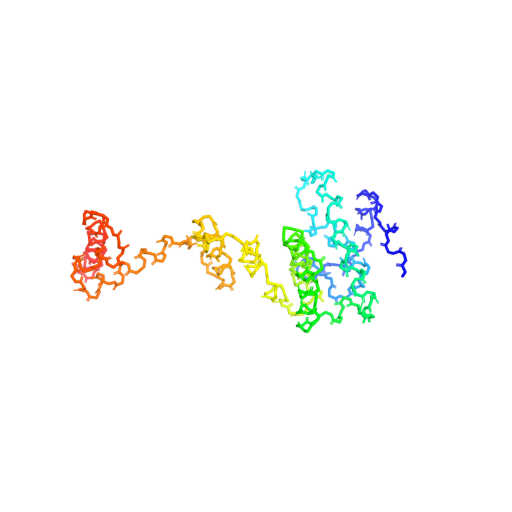0 90.38 92 THR A CA 1
ATOM 754 C C . THR A 1 92 ? 3.548 -14.171 -4.601 1.00 90.38 92 THR A C 1
ATOM 756 O O . THR A 1 92 ? 3.963 -14.786 -3.618 1.00 90.38 92 THR A O 1
ATOM 759 N N . TYR A 1 93 ? 3.921 -12.916 -4.859 1.00 94.25 93 TYR A N 1
ATOM 760 C CA . TYR A 1 93 ? 4.897 -12.199 -4.044 1.00 94.25 93 TYR A CA 1
ATOM 761 C C . TYR A 1 93 ? 4.419 -12.001 -2.599 1.00 94.25 93 TYR A C 1
ATOM 763 O O . TYR A 1 93 ? 5.174 -12.247 -1.659 1.00 94.25 93 TYR A O 1
ATOM 771 N N . ASN A 1 94 ? 3.145 -11.643 -2.392 1.00 89.75 94 ASN A N 1
ATOM 772 C CA . ASN A 1 94 ? 2.549 -11.583 -1.052 1.00 89.75 94 ASN A CA 1
ATOM 773 C C . ASN A 1 94 ? 2.748 -12.901 -0.285 1.00 89.75 94 ASN A C 1
ATOM 775 O O . ASN A 1 94 ? 3.194 -12.894 0.863 1.00 89.75 94 ASN A O 1
ATOM 779 N N . ARG A 1 95 ? 2.431 -14.039 -0.919 1.00 88.31 95 ARG A N 1
ATOM 780 C CA . ARG A 1 95 ? 2.571 -15.368 -0.309 1.00 88.31 95 ARG A CA 1
ATOM 781 C C . ARG A 1 95 ? 4.027 -15.683 0.017 1.00 88.31 95 ARG A C 1
ATOM 783 O O . ARG A 1 95 ? 4.304 -16.083 1.145 1.00 88.31 95 ARG A O 1
ATOM 790 N N . PHE A 1 96 ? 4.928 -15.440 -0.933 1.00 92.62 96 PHE A N 1
ATOM 791 C CA . PHE A 1 96 ? 6.368 -15.608 -0.760 1.00 92.62 96 PHE A CA 1
ATOM 792 C C . PHE A 1 96 ? 6.872 -14.831 0.462 1.00 92.62 96 PHE A C 1
ATOM 794 O O . PHE A 1 96 ? 7.444 -15.411 1.379 1.00 92.62 96 PHE A O 1
ATOM 801 N N . ILE A 1 97 ? 6.567 -13.535 0.557 1.00 92.44 97 ILE A N 1
ATOM 802 C CA . ILE A 1 97 ? 7.047 -12.704 1.665 1.00 92.44 97 ILE A CA 1
ATOM 803 C C . ILE A 1 97 ? 6.485 -13.147 3.022 1.00 92.44 97 ILE A C 1
ATOM 805 O O . ILE A 1 97 ? 7.221 -13.162 4.011 1.00 92.44 97 ILE A O 1
ATOM 809 N N . ILE A 1 98 ? 5.206 -13.525 3.080 1.00 85.56 98 ILE A N 1
ATOM 810 C CA . ILE A 1 98 ? 4.560 -14.000 4.313 1.00 85.56 98 ILE A CA 1
ATOM 811 C C . ILE A 1 98 ? 5.168 -15.321 4.795 1.00 85.56 98 ILE A C 1
ATOM 813 O O . ILE A 1 98 ? 5.288 -15.527 6.000 1.00 85.56 98 ILE A O 1
ATOM 817 N N . GLN A 1 99 ? 5.531 -16.217 3.876 1.00 85.94 99 GLN A N 1
ATOM 818 C CA . GLN A 1 99 ? 6.084 -17.531 4.208 1.00 85.94 99 GLN A CA 1
ATOM 819 C C . GLN A 1 99 ? 7.583 -17.477 4.518 1.00 85.94 99 GLN A C 1
ATOM 821 O O . GLN A 1 99 ? 8.056 -18.209 5.382 1.00 85.94 99 GLN A O 1
ATOM 826 N N . SER A 1 100 ? 8.333 -16.604 3.845 1.00 89.19 100 SER A N 1
ATOM 827 C CA . SER A 1 100 ? 9.795 -16.569 3.939 1.00 89.19 100 SER A CA 1
ATOM 828 C C . SER A 1 100 ? 10.338 -15.686 5.064 1.00 89.19 100 SER A C 1
ATOM 830 O O . SER A 1 100 ? 11.517 -15.798 5.403 1.00 89.19 100 SER A O 1
ATOM 832 N N . TYR A 1 101 ? 9.533 -14.793 5.653 1.00 88.62 101 TYR A N 1
ATOM 833 C CA . TYR A 1 101 ? 10.031 -13.808 6.617 1.00 88.62 101 TYR A CA 1
ATOM 834 C C . TYR A 1 101 ? 9.203 -13.719 7.896 1.00 88.62 101 TYR A C 1
ATOM 836 O O . TYR A 1 101 ? 7.976 -13.768 7.887 1.00 88.62 101 TYR A O 1
ATOM 844 N N . LYS A 1 102 ? 9.896 -13.446 9.014 1.00 85.50 102 LYS A N 1
ATOM 845 C CA . LYS A 1 102 ? 9.247 -13.038 10.267 1.00 85.50 102 LYS A CA 1
ATOM 846 C C . LYS A 1 102 ? 8.358 -11.826 10.018 1.00 85.50 102 LYS A C 1
ATOM 848 O O . LYS A 1 102 ? 8.741 -10.943 9.240 1.00 85.50 102 LYS A O 1
ATOM 853 N N . PRO A 1 103 ? 7.225 -11.680 10.710 1.00 80.56 103 PRO A N 1
ATOM 854 C CA . PRO A 1 103 ? 6.196 -10.895 10.069 1.00 80.56 103 PRO A CA 1
ATOM 855 C C . PRO A 1 103 ? 6.400 -9.372 10.183 1.00 80.56 103 PRO A C 1
ATOM 857 O O . PRO A 1 103 ? 5.957 -8.638 9.310 1.00 80.56 103 PRO A O 1
ATOM 860 N N . LYS A 1 104 ? 7.218 -8.878 11.129 1.00 80.25 104 LYS A N 1
ATOM 861 C CA . LYS A 1 104 ? 7.718 -7.485 11.120 1.00 80.25 104 LYS A CA 1
ATOM 862 C C . LYS A 1 104 ? 8.559 -7.189 9.868 1.00 80.25 104 LYS A C 1
ATOM 864 O O . LYS A 1 104 ? 8.450 -6.115 9.280 1.00 80.25 104 LYS A O 1
ATOM 869 N N . SER A 1 105 ? 9.387 -8.146 9.447 1.00 85.94 105 SER A N 1
ATOM 870 C CA . SER A 1 105 ? 10.166 -8.054 8.208 1.00 85.94 105 SER A CA 1
ATOM 871 C C . SER A 1 105 ? 9.280 -8.198 6.974 1.00 85.94 105 SER A C 1
ATOM 873 O O . SER A 1 105 ? 9.509 -7.488 5.998 1.00 85.94 105 SER A O 1
ATOM 875 N N . ALA A 1 106 ? 8.263 -9.063 7.031 1.00 88.31 106 ALA A N 1
ATOM 876 C CA . ALA A 1 106 ? 7.290 -9.236 5.957 1.00 88.31 106 ALA A CA 1
ATOM 877 C C . ALA A 1 106 ? 6.492 -7.947 5.706 1.00 88.31 106 ALA A C 1
ATOM 879 O O . ALA A 1 106 ? 6.450 -7.469 4.578 1.00 88.31 106 ALA A O 1
ATOM 880 N N . VAL A 1 107 ? 5.959 -7.319 6.764 1.00 84.38 107 VAL A N 1
ATOM 881 C CA . VAL A 1 107 ? 5.261 -6.023 6.685 1.00 84.38 107 VAL A CA 1
ATOM 882 C C . VAL A 1 107 ? 6.142 -4.964 6.029 1.00 84.38 107 VAL A C 1
ATOM 884 O O . VAL A 1 107 ? 5.695 -4.283 5.115 1.00 84.38 107 VAL A O 1
ATOM 887 N N . ARG A 1 108 ? 7.412 -4.850 6.438 1.00 86.56 108 ARG A N 1
ATOM 888 C CA . ARG A 1 108 ? 8.344 -3.870 5.860 1.00 86.56 108 ARG A CA 1
ATOM 889 C C . ARG A 1 108 ? 8.556 -4.083 4.354 1.00 86.56 108 ARG A C 1
ATOM 891 O O . ARG A 1 108 ? 8.503 -3.126 3.589 1.00 86.56 108 ARG A O 1
ATOM 898 N N . LYS A 1 109 ? 8.749 -5.336 3.932 1.00 91.69 109 LYS A N 1
ATOM 899 C CA . LYS A 1 109 ? 8.938 -5.714 2.520 1.00 91.69 109 LYS A CA 1
ATOM 900 C C . LYS A 1 109 ? 7.684 -5.499 1.676 1.00 91.69 109 LYS A C 1
ATOM 902 O O . LYS A 1 109 ? 7.787 -5.123 0.512 1.00 91.69 109 LYS A O 1
ATOM 907 N N . LEU A 1 110 ? 6.509 -5.719 2.257 1.00 91.00 110 LEU A N 1
ATOM 908 C CA . LEU A 1 110 ? 5.241 -5.470 1.580 1.00 91.00 110 LEU A CA 1
ATOM 909 C C . LEU A 1 110 ? 4.892 -3.990 1.523 1.00 91.00 110 LEU A C 1
ATOM 911 O O . LEU A 1 110 ? 4.335 -3.567 0.521 1.00 91.00 110 LEU A O 1
ATOM 915 N N . GLU A 1 111 ? 5.275 -3.188 2.517 1.00 87.00 111 GLU A N 1
ATOM 916 C CA . GLU A 1 111 ? 5.128 -1.733 2.426 1.00 87.00 111 GLU A CA 1
ATOM 917 C C . GLU A 1 111 ? 6.049 -1.153 1.348 1.00 87.00 111 GLU A C 1
ATOM 919 O O . GLU A 1 111 ? 5.623 -0.299 0.574 1.00 87.00 111 GLU A O 1
ATOM 924 N N . PHE A 1 112 ? 7.284 -1.659 1.233 1.00 91.00 112 PHE A N 1
ATOM 925 C CA . PHE A 1 112 ? 8.158 -1.335 0.103 1.00 91.00 112 PHE A CA 1
ATOM 926 C C . PHE A 1 112 ? 7.449 -1.598 -1.232 1.00 91.00 112 PHE A C 1
ATOM 928 O O . PHE A 1 112 ? 7.374 -0.712 -2.082 1.00 91.00 112 PHE A O 1
ATOM 935 N N . PHE A 1 113 ? 6.890 -2.799 -1.394 1.00 93.44 113 PHE A N 1
ATOM 936 C CA . PHE A 1 113 ? 6.237 -3.189 -2.638 1.00 93.44 113 PHE A CA 1
ATOM 937 C C . PHE A 1 113 ? 4.940 -2.411 -2.893 1.00 93.44 113 PHE A C 1
ATOM 939 O O . PHE A 1 113 ? 4.702 -1.971 -4.012 1.00 93.44 113 PHE A O 1
ATOM 946 N N . ARG A 1 114 ? 4.142 -2.129 -1.856 1.00 91.00 114 ARG A N 1
ATOM 947 C CA . ARG A 1 114 ? 2.956 -1.266 -1.958 1.00 91.00 114 ARG A CA 1
ATOM 948 C C . ARG A 1 114 ? 3.322 0.115 -2.488 1.00 91.00 114 ARG A C 1
ATOM 950 O O . ARG A 1 114 ? 2.675 0.598 -3.411 1.00 91.00 114 ARG A O 1
ATOM 957 N N . ARG A 1 115 ? 4.379 0.729 -1.944 1.00 89.31 115 ARG A N 1
ATOM 958 C CA . ARG A 1 115 ? 4.879 2.035 -2.399 1.00 89.31 115 ARG A CA 1
ATOM 959 C C . ARG A 1 115 ? 5.378 1.994 -3.842 1.00 89.31 115 ARG A C 1
ATOM 961 O O . ARG A 1 115 ? 5.136 2.946 -4.574 1.00 89.31 115 ARG A O 1
ATOM 968 N N . PHE A 1 116 ? 6.048 0.914 -4.238 1.00 93.31 116 PHE A N 1
ATOM 969 C CA . PHE A 1 116 ? 6.485 0.686 -5.618 1.00 93.31 116 PHE A CA 1
ATOM 970 C C . PHE A 1 116 ? 5.290 0.637 -6.584 1.00 93.31 116 PHE A C 1
ATOM 972 O O . PHE A 1 116 ? 5.271 1.367 -7.573 1.00 93.31 116 PHE A O 1
ATOM 979 N N . LEU A 1 117 ? 4.253 -0.141 -6.255 1.00 92.56 117 LEU A N 1
ATOM 980 C CA . LEU A 1 117 ? 3.034 -0.251 -7.064 1.00 92.56 117 LEU A CA 1
ATOM 981 C C . LEU A 1 117 ? 2.241 1.062 -7.117 1.00 92.56 117 LEU A C 1
ATOM 983 O O . LEU A 1 117 ? 1.788 1.458 -8.186 1.00 92.56 117 LEU A O 1
ATOM 987 N N . GLU A 1 118 ? 2.098 1.762 -5.987 1.00 88.50 118 GLU A N 1
ATOM 988 C CA . GLU A 1 118 ? 1.466 3.089 -5.942 1.00 88.50 118 GLU A CA 1
ATOM 989 C C . GLU A 1 118 ? 2.220 4.100 -6.805 1.00 88.50 118 GLU A C 1
ATOM 991 O O . GLU A 1 118 ? 1.607 4.848 -7.562 1.00 88.50 118 GLU A O 1
ATOM 996 N N . PHE A 1 119 ? 3.552 4.128 -6.726 1.00 90.50 119 PHE A N 1
ATOM 997 C CA . PHE A 1 119 ? 4.349 5.016 -7.566 1.00 90.50 119 PHE A CA 1
ATOM 998 C C . PHE A 1 119 ? 4.157 4.698 -9.051 1.00 90.50 119 PHE A C 1
ATOM 1000 O O . PHE A 1 119 ? 3.933 5.613 -9.840 1.00 90.50 119 PHE A O 1
ATOM 1007 N N . GLY A 1 120 ? 4.167 3.416 -9.423 1.00 92.25 120 GLY A N 1
ATOM 1008 C CA . GLY A 1 120 ? 3.939 3.003 -10.805 1.00 92.25 120 GLY A CA 1
ATOM 1009 C C . GLY A 1 120 ? 2.547 3.332 -11.324 1.00 92.25 120 GLY A C 1
ATOM 1010 O O . GLY A 1 120 ? 2.420 3.789 -12.453 1.00 92.25 120 GLY A O 1
ATOM 1011 N N . PHE A 1 121 ? 1.510 3.206 -10.499 1.00 91.81 121 PHE A N 1
ATOM 1012 C CA . PHE A 1 121 ? 0.163 3.620 -10.888 1.00 91.81 121 PHE A CA 1
ATOM 1013 C C . PHE A 1 121 ? 0.059 5.143 -11.064 1.00 91.81 121 PHE A C 1
ATOM 1015 O O . PHE A 1 121 ? -0.419 5.625 -12.088 1.00 91.81 121 PHE A O 1
ATOM 1022 N N . ASN A 1 122 ? 0.572 5.918 -10.103 1.00 87.88 122 ASN A N 1
ATOM 1023 C CA . ASN A 1 122 ? 0.497 7.383 -10.144 1.00 87.88 122 ASN A CA 1
ATOM 1024 C C . ASN A 1 122 ? 1.331 8.001 -11.281 1.00 87.88 122 ASN A C 1
ATOM 1026 O O . ASN A 1 122 ? 1.045 9.114 -11.706 1.00 87.88 122 ASN A O 1
ATOM 1030 N N . THR A 1 123 ? 2.343 7.283 -11.773 1.00 89.62 123 THR A N 1
ATOM 1031 C CA . THR A 1 123 ? 3.171 7.680 -12.926 1.00 89.62 123 THR A CA 1
ATOM 1032 C C . THR A 1 123 ? 2.749 7.001 -14.230 1.00 89.62 123 THR A C 1
ATOM 1034 O O . THR A 1 123 ? 3.468 7.095 -15.218 1.00 89.62 123 THR A O 1
ATOM 1037 N N . ARG A 1 124 ? 1.599 6.310 -14.257 1.00 91.25 124 ARG A N 1
ATOM 1038 C CA . ARG A 1 124 ? 1.077 5.567 -15.423 1.00 91.25 124 ARG A CA 1
ATOM 1039 C C . ARG A 1 124 ? 1.991 4.461 -15.965 1.00 91.25 124 ARG A C 1
ATOM 1041 O O . ARG A 1 124 ? 1.760 3.951 -17.054 1.00 91.25 124 ARG A O 1
ATOM 1048 N N . PHE A 1 125 ? 2.996 4.036 -15.203 1.00 93.31 125 PHE A N 1
ATOM 1049 C CA . PHE A 1 125 ? 3.781 2.845 -15.531 1.00 93.31 125 PHE A CA 1
ATOM 1050 C C . PHE A 1 125 ? 2.918 1.572 -15.452 1.00 93.31 125 PHE A C 1
ATOM 1052 O O . PHE A 1 125 ? 3.011 0.694 -16.310 1.00 93.31 125 PHE A O 1
ATOM 1059 N N . PHE A 1 126 ? 2.038 1.499 -14.443 1.00 92.56 126 PHE A N 1
ATOM 1060 C CA . PHE A 1 126 ? 1.001 0.471 -14.325 1.00 92.56 126 PHE A CA 1
ATOM 1061 C C . PHE A 1 126 ? -0.357 1.035 -14.732 1.00 92.56 126 PHE A C 1
ATOM 1063 O O . PHE A 1 126 ? -0.785 2.066 -14.214 1.00 92.56 126 PHE A O 1
ATOM 1070 N N . SER A 1 127 ? -1.074 0.314 -15.592 1.00 88.00 127 SER A N 1
ATOM 1071 C CA . SER A 1 127 ? -2.430 0.680 -16.024 1.00 88.00 127 SER A CA 1
ATOM 1072 C C . SER A 1 127 ? -3.493 0.468 -14.939 1.00 88.00 127 SER A C 1
ATOM 1074 O O . SER A 1 127 ? -4.573 1.052 -15.004 1.00 88.00 127 SER A O 1
ATOM 1076 N N . ALA A 1 128 ? -3.196 -0.345 -13.922 1.00 86.06 128 ALA A N 1
ATOM 1077 C CA . ALA A 1 128 ? -4.110 -0.679 -12.836 1.00 86.06 128 ALA A CA 1
ATOM 1078 C C . ALA A 1 128 ? -3.500 -0.386 -11.460 1.00 86.06 128 ALA A C 1
ATOM 1080 O O . ALA A 1 128 ? -2.292 -0.512 -11.243 1.00 86.06 128 ALA A O 1
ATOM 1081 N N . ARG A 1 129 ? -4.358 -0.049 -10.489 1.00 87.62 129 ARG A N 1
ATOM 1082 C CA . ARG A 1 129 ? -3.954 0.176 -9.095 1.00 87.62 129 ARG A CA 1
ATOM 1083 C C . ARG A 1 129 ? -3.732 -1.161 -8.383 1.00 87.62 129 ARG A C 1
ATOM 1085 O O . ARG A 1 129 ? -4.590 -1.644 -7.652 1.00 87.62 129 ARG A O 1
ATOM 1092 N N . LEU A 1 130 ? -2.571 -1.771 -8.596 1.00 86.69 130 LEU A N 1
ATOM 1093 C CA . LEU A 1 130 ? -2.234 -3.099 -8.066 1.00 86.69 130 LEU A CA 1
ATOM 1094 C C . LEU A 1 130 ? -1.961 -3.125 -6.551 1.00 86.69 130 LEU A C 1
ATOM 1096 O O . LEU A 1 130 ? -2.044 -4.181 -5.922 1.00 86.69 130 LEU A O 1
ATOM 1100 N N . SER A 1 131 ? -1.668 -1.969 -5.951 1.00 86.88 131 SER A N 1
ATOM 1101 C CA . SER A 1 131 ? -1.405 -1.806 -4.514 1.00 86.88 131 SER A CA 1
ATOM 1102 C C . SER A 1 131 ? -2.552 -2.288 -3.621 1.00 86.88 131 SER A C 1
ATOM 1104 O O . SER A 1 131 ? -2.299 -2.745 -2.505 1.00 86.88 131 SER A O 1
ATOM 1106 N N . VAL A 1 132 ? -3.795 -2.261 -4.120 1.00 82.31 132 VAL A N 1
ATOM 1107 C CA . VAL A 1 132 ? -4.998 -2.713 -3.394 1.00 82.31 132 VAL A CA 1
ATOM 1108 C C . VAL A 1 132 ? -4.956 -4.201 -3.037 1.00 82.31 132 VAL A C 1
ATOM 1110 O O . VAL A 1 132 ? -5.643 -4.644 -2.120 1.00 82.31 132 VAL A O 1
ATOM 1113 N N . TRP A 1 133 ? -4.127 -4.985 -3.731 1.00 82.50 133 TRP A N 1
ATOM 1114 C CA . TRP A 1 133 ? -3.995 -6.425 -3.514 1.00 82.50 133 TRP A CA 1
ATOM 1115 C C . TRP A 1 133 ? -2.919 -6.794 -2.486 1.00 82.50 133 TRP A C 1
ATOM 1117 O O . TRP A 1 133 ? -2.694 -7.980 -2.228 1.00 82.50 133 TRP A O 1
ATOM 1127 N N . ILE A 1 134 ? -2.244 -5.812 -1.882 1.00 83.94 134 ILE A N 1
ATOM 1128 C CA . ILE A 1 134 ? -1.223 -6.039 -0.857 1.00 83.94 134 ILE A CA 1
ATOM 1129 C C . ILE A 1 134 ? -1.869 -6.366 0.497 1.00 83.94 134 ILE A C 1
ATOM 1131 O O . ILE A 1 134 ? -2.644 -5.595 1.055 1.00 83.94 134 ILE A O 1
ATOM 1135 N N . GLN A 1 135 ? -1.506 -7.515 1.078 1.00 70.44 135 GLN A N 1
ATOM 1136 C CA . GLN A 1 135 ? -2.131 -8.038 2.302 1.00 70.44 135 GLN A CA 1
ATOM 1137 C C . GLN A 1 135 ? -1.381 -7.663 3.594 1.00 70.44 135 GLN A C 1
ATOM 1139 O O . GLN A 1 135 ? -1.117 -8.524 4.434 1.00 70.44 135 GLN A O 1
ATOM 1144 N N . ILE A 1 136 ? -1.058 -6.384 3.803 1.00 67.50 136 ILE A N 1
ATOM 1145 C CA . ILE A 1 136 ? -0.342 -5.937 5.018 1.00 67.50 136 ILE A CA 1
ATOM 1146 C C . ILE A 1 136 ? -1.147 -6.234 6.299 1.00 67.50 136 ILE A C 1
ATOM 1148 O O . ILE A 1 136 ? -0.598 -6.718 7.292 1.00 67.50 136 ILE A O 1
ATOM 1152 N N . TYR A 1 137 ? -2.468 -6.039 6.263 1.00 56.06 137 TYR A N 1
ATOM 1153 C CA . TYR A 1 137 ? -3.353 -6.208 7.423 1.00 56.06 137 TYR A CA 1
ATOM 1154 C C . TYR A 1 137 ? -3.513 -7.655 7.902 1.00 56.06 137 TYR A C 1
ATOM 1156 O O . TYR A 1 137 ? -3.621 -7.900 9.103 1.00 56.06 137 TYR A O 1
ATOM 1164 N N . SER A 1 138 ? -3.426 -8.635 6.995 1.00 53.97 138 SER A N 1
ATOM 1165 C CA . SER A 1 138 ? -3.434 -10.060 7.363 1.00 53.97 138 SER A CA 1
ATOM 1166 C C . SER A 1 138 ? -2.232 -10.447 8.230 1.00 53.97 138 SER A C 1
ATOM 1168 O O . SER A 1 138 ? -2.300 -11.445 8.949 1.00 53.97 138 SER A O 1
ATOM 1170 N N . ILE A 1 139 ? -1.126 -9.709 8.138 1.00 54.38 139 ILE A N 1
ATOM 1171 C CA . ILE A 1 139 ? 0.136 -10.052 8.797 1.00 54.38 139 ILE A CA 1
ATOM 1172 C C . ILE A 1 139 ? 0.183 -9.497 10.213 1.00 54.38 139 ILE A C 1
ATOM 1174 O O . ILE A 1 139 ? 0.685 -10.177 11.104 1.00 54.38 139 ILE A O 1
ATOM 1178 N N . TYR A 1 140 ? -0.412 -8.326 10.454 1.00 53.00 140 TYR A N 1
ATOM 1179 C CA . TYR A 1 140 ? -0.622 -7.829 11.815 1.00 53.00 140 TYR A CA 1
ATOM 1180 C C . TYR A 1 140 ? -1.420 -8.823 12.670 1.00 53.00 140 TYR A C 1
ATOM 1182 O O . TYR A 1 140 ? -1.093 -9.002 13.838 1.00 53.00 140 TYR A O 1
ATOM 1190 N N . ASN A 1 141 ? -2.363 -9.554 12.066 1.00 47.75 141 ASN A N 1
ATOM 1191 C CA . ASN A 1 141 ? -3.118 -10.613 12.745 1.00 47.75 141 ASN A CA 1
ATOM 1192 C C . ASN A 1 141 ? -2.339 -11.937 12.906 1.00 47.75 141 ASN A C 1
ATOM 1194 O O . ASN A 1 141 ? -2.674 -12.726 13.782 1.00 47.75 141 ASN A O 1
ATOM 1198 N N . LYS A 1 142 ? -1.308 -12.199 12.085 1.00 49.22 142 LYS A N 1
ATOM 1199 C CA . LYS A 1 142 ? -0.448 -13.404 12.156 1.00 49.22 142 LYS A CA 1
ATOM 1200 C C . LYS A 1 142 ? 0.816 -13.217 13.004 1.00 49.22 142 LYS A C 1
ATOM 1202 O O . LYS A 1 142 ? 1.544 -14.181 13.223 1.00 49.22 142 LYS A O 1
ATOM 1207 N N . LEU A 1 143 ? 1.103 -11.994 13.459 1.00 47.69 143 LEU A N 1
ATOM 1208 C CA . LEU A 1 143 ? 2.275 -11.672 14.283 1.00 47.69 143 LEU A CA 1
ATOM 1209 C C . LEU A 1 143 ? 2.249 -12.257 15.686 1.00 47.69 143 LEU A C 1
ATOM 1211 O O . LEU A 1 143 ? 3.263 -12.170 16.375 1.00 47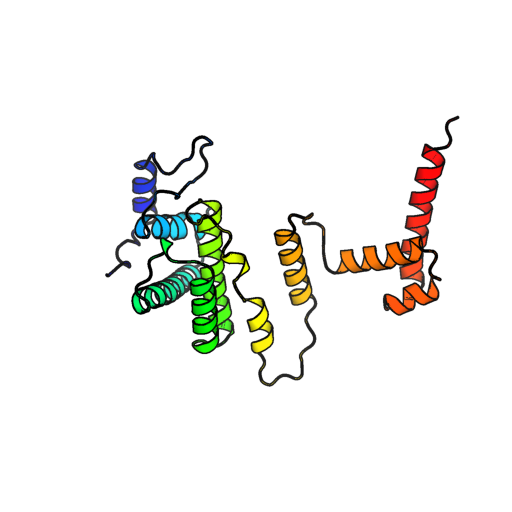.69 143 LEU A O 1
ATOM 1215 N N . ASP A 1 144 ? 1.140 -12.871 16.077 1.00 46.19 144 ASP A N 1
ATOM 1216 C CA . ASP A 1 144 ? 0.995 -13.463 17.390 1.00 46.19 144 ASP A CA 1
ATOM 1217 C C . ASP A 1 144 ? 0.422 -14.886 17.288 1.00 46.19 144 ASP A C 1
ATOM 1219 O O . ASP A 1 144 ? -0.780 -15.091 17.436 1.00 46.19 144 ASP A O 1
ATOM 1223 N N . PRO A 1 145 ? 1.259 -15.900 16.988 1.00 45.16 145 PRO A N 1
ATOM 1224 C CA . PRO A 1 145 ? 0.830 -17.299 16.975 1.00 45.16 145 PRO A CA 1
ATOM 1225 C C . PRO A 1 145 ? 0.585 -17.856 18.389 1.00 45.16 145 PRO A C 1
ATOM 1227 O O . PRO A 1 145 ? 0.234 -19.026 18.516 1.00 45.16 145 PRO A O 1
ATOM 1230 N N . GLY A 1 146 ? 0.815 -17.046 19.434 1.00 45.56 146 GLY A N 1
ATOM 1231 C CA . GLY A 1 146 ? 0.774 -17.452 20.838 1.00 45.56 146 GLY A CA 1
ATOM 1232 C C . GLY A 1 146 ? 0.195 -16.432 21.826 1.00 45.56 146 GLY A C 1
ATOM 1233 O O . GLY A 1 146 ? 0.005 -16.807 22.977 1.00 45.56 146 GLY A O 1
ATOM 1234 N N . ALA A 1 147 ? -0.127 -15.187 21.453 1.00 45.41 147 ALA A N 1
ATOM 1235 C CA . ALA A 1 147 ? -0.994 -14.381 22.309 1.00 45.41 147 ALA A CA 1
ATOM 1236 C C . ALA A 1 147 ? -2.443 -14.767 22.074 1.00 45.41 147 ALA A C 1
ATOM 1238 O O . ALA A 1 147 ? -2.960 -14.669 20.957 1.00 45.41 147 ALA A O 1
ATOM 1239 N N . ASP A 1 148 ? -3.108 -15.127 23.166 1.00 46.03 148 ASP A N 1
ATOM 1240 C CA . ASP A 1 148 ? -4.542 -14.943 23.355 1.00 46.03 148 ASP A CA 1
ATOM 1241 C C . ASP A 1 148 ? -5.040 -13.804 22.479 1.00 46.03 148 ASP A C 1
ATOM 1243 O O . ASP A 1 148 ? -4.549 -12.694 22.672 1.00 46.03 148 ASP A O 1
ATOM 1247 N N . LYS A 1 149 ? -5.942 -14.090 21.520 1.00 53.44 149 LYS A N 1
ATOM 1248 C CA . LYS A 1 149 ? -6.599 -13.143 20.594 1.00 53.44 149 LYS A CA 1
ATOM 1249 C C . LYS A 1 149 ? -6.525 -11.707 21.120 1.00 53.44 149 LYS A C 1
ATOM 1251 O O . LYS A 1 149 ? -7.447 -11.237 21.795 1.00 53.44 149 LYS A O 1
ATOM 1256 N N . LYS A 1 150 ? -5.404 -11.020 20.879 1.00 59.00 150 LYS A N 1
ATOM 1257 C CA . LYS A 1 150 ? -5.156 -9.772 21.595 1.00 59.00 150 LYS A CA 1
ATOM 1258 C C . LYS A 1 150 ? -6.073 -8.754 20.959 1.00 59.00 150 LYS A C 1
ATOM 1260 O O . LYS A 1 150 ? -6.072 -8.589 19.740 1.00 59.00 150 LYS A O 1
ATOM 1265 N N . ARG A 1 151 ? -6.914 -8.139 21.791 1.00 67.94 151 ARG A N 1
ATOM 1266 C CA . ARG A 1 151 ? -7.914 -7.157 21.366 1.00 67.94 151 ARG A CA 1
ATOM 1267 C C . ARG A 1 151 ? -7.275 -6.162 20.396 1.00 67.94 151 ARG A C 1
ATOM 1269 O O . ARG A 1 151 ? -6.190 -5.648 20.672 1.00 67.94 151 ARG A O 1
ATOM 1276 N N . LEU A 1 152 ? -7.952 -5.902 19.276 1.00 74.62 152 LEU A N 1
ATOM 1277 C CA . LEU A 1 152 ? -7.521 -4.898 18.308 1.00 74.62 152 LEU A CA 1
ATOM 1278 C C . LEU A 1 152 ? -7.297 -3.576 19.048 1.00 74.62 152 LEU A C 1
ATOM 1280 O O . LEU A 1 152 ? -8.208 -3.060 19.696 1.00 74.62 152 LEU A O 1
ATOM 1284 N N . SER A 1 153 ? -6.078 -3.040 18.981 1.00 80.81 153 SER A N 1
ATOM 1285 C CA . SER A 1 153 ? -5.798 -1.750 19.603 1.00 80.81 153 SER A CA 1
ATOM 1286 C C . SER A 1 153 ? -6.514 -0.640 18.835 1.00 80.81 153 SER A C 1
ATOM 1288 O O . SER A 1 153 ? -6.648 -0.696 17.610 1.00 80.81 153 SER A O 1
ATOM 1290 N N . TYR A 1 154 ? -6.936 0.411 19.540 1.00 79.62 154 TYR A N 1
ATOM 1291 C CA . TYR A 1 154 ? -7.608 1.549 18.909 1.00 79.62 154 TYR A CA 1
ATOM 1292 C C . TYR A 1 154 ? -6.753 2.191 17.803 1.00 79.62 154 TYR A C 1
ATOM 1294 O O . TYR A 1 154 ? -7.265 2.558 16.750 1.00 79.62 154 TYR A O 1
ATOM 1302 N N . ALA A 1 155 ? -5.430 2.245 17.989 1.00 73.69 155 ALA A N 1
ATOM 1303 C CA . ALA A 1 155 ? -4.504 2.756 16.979 1.00 73.69 155 ALA A CA 1
ATOM 1304 C C . ALA A 1 155 ? -4.481 1.901 15.697 1.00 73.69 155 ALA A C 1
ATOM 1306 O O . ALA A 1 155 ? -4.355 2.444 14.599 1.00 73.69 155 ALA A O 1
ATOM 1307 N N . ALA A 1 156 ? -4.604 0.575 15.820 1.00 75.00 156 ALA A N 1
ATOM 1308 C CA . ALA A 1 156 ? -4.705 -0.316 14.668 1.00 75.00 156 ALA A CA 1
ATOM 1309 C C . ALA A 1 156 ? -6.051 -0.137 13.949 1.00 75.00 156 ALA A C 1
ATOM 1311 O O . ALA A 1 156 ? -6.067 0.023 12.730 1.00 75.00 156 ALA A O 1
ATOM 1312 N N . LEU A 1 157 ? -7.155 -0.063 14.702 1.00 83.50 157 LEU A N 1
ATOM 1313 C CA . LEU A 1 157 ? -8.487 0.226 14.161 1.00 83.50 157 LEU A CA 1
ATOM 1314 C C . LEU A 1 157 ? -8.522 1.562 13.403 1.00 83.50 157 LEU A C 1
ATOM 1316 O O . LEU A 1 157 ? -9.041 1.634 12.292 1.00 83.50 157 LEU A O 1
ATOM 1320 N N . TYR A 1 158 ? -7.926 2.609 13.975 1.00 84.62 158 TYR A N 1
ATOM 1321 C CA . TYR A 1 158 ? -7.867 3.935 13.365 1.00 84.62 158 TYR A CA 1
ATOM 1322 C C . TYR A 1 158 ? -7.174 3.919 12.000 1.00 84.62 158 TYR A C 1
ATOM 1324 O O . TYR A 1 158 ? -7.677 4.506 11.045 1.00 84.62 158 TYR A O 1
ATOM 1332 N N . LYS A 1 159 ? -6.043 3.211 11.884 1.00 81.06 159 LYS A N 1
ATOM 1333 C CA . LYS A 1 159 ? -5.317 3.075 10.612 1.00 81.06 159 LYS A CA 1
ATOM 1334 C C . LYS A 1 159 ? -6.133 2.334 9.557 1.00 81.06 159 LYS A C 1
ATOM 1336 O O . LYS A 1 159 ? -6.211 2.810 8.430 1.00 81.06 159 LYS A O 1
ATOM 1341 N N . ILE A 1 160 ? -6.775 1.230 9.947 1.00 86.00 160 ILE A N 1
ATOM 1342 C CA . ILE A 1 160 ? -7.653 0.450 9.061 1.00 86.00 160 ILE A CA 1
ATOM 1343 C C . ILE A 1 160 ? -8.764 1.343 8.494 1.00 86.00 160 ILE A C 1
ATOM 1345 O O . ILE A 1 160 ? -8.977 1.367 7.285 1.00 86.00 160 ILE A O 1
ATOM 1349 N N . VAL A 1 161 ? -9.429 2.124 9.352 1.00 86.69 161 VAL A N 1
ATOM 1350 C CA . VAL A 1 161 ? -10.486 3.053 8.928 1.00 86.69 161 VAL A CA 1
ATOM 1351 C C . VAL A 1 161 ? -9.953 4.117 7.968 1.00 86.69 161 VAL A C 1
ATOM 1353 O O . VAL A 1 161 ? -10.565 4.350 6.930 1.00 86.69 161 VAL A O 1
ATOM 1356 N N . LYS A 1 162 ? -8.809 4.744 8.267 1.00 85.56 162 LYS A N 1
ATOM 1357 C CA . LYS A 1 162 ? -8.235 5.778 7.390 1.00 85.56 162 LYS A CA 1
ATOM 1358 C C . LYS A 1 162 ? -7.885 5.255 6.005 1.00 85.56 162 LYS A C 1
ATOM 1360 O O . LYS A 1 162 ? -8.103 5.958 5.023 1.00 85.56 162 LYS A O 1
ATOM 1365 N N . GLU A 1 163 ? -7.364 4.037 5.916 1.00 78.38 163 GLU A N 1
ATOM 1366 C CA . GLU A 1 163 ? -7.054 3.452 4.616 1.00 78.38 163 GLU A CA 1
ATOM 1367 C C . GLU A 1 163 ? -8.326 3.108 3.838 1.00 78.38 163 GLU A C 1
ATOM 1369 O O . GLU A 1 163 ? -8.410 3.433 2.658 1.00 78.38 163 GLU A O 1
ATOM 1374 N N . ALA A 1 164 ? -9.355 2.561 4.494 1.00 83.56 164 ALA A N 1
ATOM 1375 C CA . ALA A 1 164 ? -10.643 2.295 3.853 1.00 83.56 164 ALA A CA 1
ATOM 1376 C C . ALA A 1 164 ? -11.295 3.573 3.292 1.00 83.56 164 ALA A C 1
ATOM 1378 O O . ALA A 1 164 ? -11.760 3.583 2.155 1.00 83.56 164 ALA A O 1
ATOM 1379 N N . VAL A 1 165 ? -11.263 4.670 4.053 1.00 85.31 165 VAL A N 1
ATOM 1380 C CA . VAL A 1 165 ? -11.763 5.991 3.631 1.00 85.31 165 VAL A CA 1
ATOM 1381 C C . VAL A 1 165 ? -10.986 6.519 2.425 1.00 85.31 165 VAL A C 1
ATOM 1383 O O . VAL A 1 165 ? -11.587 6.999 1.465 1.00 85.31 165 VAL A O 1
ATOM 1386 N N . SER A 1 166 ? -9.657 6.376 2.446 1.00 79.44 166 SER A N 1
ATOM 1387 C CA . SER A 1 166 ? -8.797 6.764 1.326 1.00 79.44 166 SER A CA 1
ATOM 1388 C C . SER A 1 166 ? -9.091 5.956 0.062 1.00 79.44 166 SER A C 1
ATOM 1390 O O . SER A 1 166 ? -9.035 6.511 -1.031 1.00 79.44 166 SER A O 1
ATOM 1392 N N . LEU A 1 167 ? -9.389 4.661 0.194 1.00 78.06 167 LEU A N 1
ATOM 1393 C CA . LEU A 1 167 ? -9.755 3.798 -0.932 1.00 78.06 167 LEU A CA 1
ATOM 1394 C C . LEU A 1 167 ? -11.142 4.136 -1.489 1.00 78.06 167 LEU A C 1
ATOM 1396 O O . LEU A 1 167 ? -11.347 4.056 -2.696 1.00 78.06 167 LEU A O 1
ATOM 1400 N N . ALA A 1 168 ? -12.072 4.546 -0.627 1.00 81.00 168 ALA A N 1
ATOM 1401 C CA . ALA A 1 168 ? -13.419 4.960 -1.009 1.00 81.00 168 ALA A CA 1
ATOM 1402 C C . ALA A 1 168 ? -13.487 6.384 -1.599 1.00 81.00 168 ALA A C 1
ATOM 1404 O O . ALA A 1 168 ? -14.575 6.842 -1.940 1.00 81.00 168 ALA A O 1
ATOM 1405 N N . GLY A 1 169 ? -12.363 7.112 -1.679 1.00 80.19 169 GLY A N 1
ATOM 1406 C CA . GLY A 1 169 ? -12.331 8.503 -2.151 1.00 80.19 169 GLY A CA 1
ATOM 1407 C C . GLY A 1 169 ? -13.140 9.470 -1.277 1.00 80.19 169 GLY A C 1
ATOM 1408 O O . GLY A 1 169 ? -13.604 10.496 -1.764 1.00 80.19 169 GLY A O 1
ATOM 1409 N N . SER A 1 170 ? -13.355 9.120 -0.006 1.00 76.62 170 SER A N 1
ATOM 1410 C CA . SER A 1 170 ? -14.199 9.866 0.934 1.00 76.62 170 SER A CA 1
ATOM 1411 C C . SER A 1 170 ? -13.392 10.852 1.786 1.00 76.62 170 SER A C 1
ATOM 1413 O O . SER A 1 170 ? -12.161 10.818 1.806 1.00 76.62 170 SER A O 1
ATOM 1415 N N . ASP A 1 171 ? -14.090 11.730 2.512 1.00 73.50 171 ASP A N 1
ATOM 1416 C CA . ASP A 1 171 ? -13.480 12.781 3.330 1.00 73.50 171 ASP A CA 1
ATOM 1417 C C . ASP A 1 171 ? -12.490 12.226 4.371 1.00 73.50 171 ASP A C 1
ATOM 1419 O O . ASP A 1 171 ? -12.800 11.353 5.187 1.00 73.50 171 ASP A O 1
ATOM 1423 N N . SER A 1 172 ? -11.294 12.816 4.386 1.00 71.38 172 SER A N 1
ATOM 1424 C CA . SER A 1 172 ? -10.254 12.582 5.380 1.00 71.38 172 SER A CA 1
ATOM 1425 C C . SER A 1 172 ? -10.696 12.830 6.828 1.00 71.38 172 SER A C 1
ATOM 1427 O O . SER A 1 172 ? -9.993 12.384 7.732 1.00 71.38 172 SER A O 1
ATOM 1429 N N . ALA A 1 173 ? -11.835 13.479 7.088 1.00 80.25 173 ALA A N 1
ATOM 1430 C CA . ALA A 1 173 ? -12.407 13.637 8.426 1.00 80.25 173 ALA A CA 1
ATOM 1431 C C . ALA A 1 173 ? -12.919 12.315 9.037 1.00 80.25 173 ALA A C 1
ATOM 1433 O O . ALA A 1 173 ? -12.934 12.164 10.264 1.00 80.25 173 ALA A O 1
ATOM 1434 N N . VAL A 1 174 ? -13.270 11.318 8.215 1.00 85.81 174 VAL A N 1
ATOM 1435 C CA . VAL A 1 174 ? -13.851 10.056 8.695 1.00 85.81 174 VAL A CA 1
ATOM 1436 C C . VAL A 1 174 ? -12.843 9.290 9.567 1.00 85.81 174 VAL A C 1
ATOM 1438 O O . VAL A 1 174 ? -11.661 9.130 9.242 1.00 85.81 174 VAL A O 1
ATOM 1441 N N . SER A 1 175 ? -13.303 8.852 10.738 1.00 86.62 175 SER A N 1
ATOM 1442 C CA . SER A 1 175 ? -12.523 8.159 11.771 1.00 86.62 175 SER A CA 1
ATOM 1443 C C . SER A 1 175 ? -13.374 7.064 12.431 1.00 86.62 175 SER A C 1
ATOM 1445 O O . SER A 1 175 ? -14.587 7.049 12.229 1.00 86.62 175 SER A O 1
ATOM 1447 N N . PRO A 1 176 ? -12.808 6.157 13.253 1.00 87.75 176 PRO A N 1
ATOM 1448 C CA . PRO A 1 176 ? -13.614 5.162 13.967 1.00 87.75 176 PRO A CA 1
ATOM 1449 C C . PRO A 1 176 ? -14.752 5.779 14.792 1.00 87.75 176 PRO A C 1
ATOM 1451 O O . PRO A 1 176 ? -15.836 5.209 14.872 1.00 87.75 176 PRO A O 1
ATOM 1454 N N . HIS A 1 177 ? -14.523 6.959 15.378 1.00 84.38 177 HIS A N 1
ATOM 1455 C CA . HIS A 1 177 ? -15.542 7.658 16.156 1.00 84.38 177 HIS A CA 1
ATOM 1456 C C . HIS A 1 177 ? -16.645 8.246 15.269 1.00 84.38 177 HIS A C 1
ATOM 1458 O O . HIS A 1 177 ? -17.800 8.260 15.674 1.00 84.38 177 HIS A O 1
ATOM 1464 N N . TRP A 1 178 ? -16.321 8.642 14.035 1.00 87.38 178 TRP A N 1
ATOM 1465 C CA . TRP A 1 178 ? -17.302 9.143 13.068 1.00 87.38 178 TRP A CA 1
ATOM 1466 C C . TRP A 1 178 ? -18.406 8.112 12.800 1.00 87.38 178 TRP A C 1
ATOM 1468 O O . TRP A 1 178 ? -19.580 8.442 12.891 1.00 87.38 178 TRP A O 1
ATOM 1478 N N . PHE A 1 179 ? -18.051 6.835 12.614 1.00 85.94 179 PHE A N 1
ATOM 1479 C CA . PHE A 1 179 ? -19.044 5.762 12.470 1.00 85.94 179 PHE A CA 1
ATOM 1480 C C . PHE A 1 179 ? -19.931 5.595 13.705 1.00 85.94 179 PHE A C 1
ATOM 1482 O O . PHE A 1 179 ? -21.121 5.326 13.573 1.00 85.94 179 PHE A O 1
ATOM 1489 N N . ARG A 1 180 ? -19.365 5.771 14.907 1.00 84.88 180 ARG A N 1
ATOM 1490 C CA . ARG A 1 180 ? -20.141 5.753 16.153 1.00 84.88 180 ARG A CA 1
ATOM 1491 C C . ARG A 1 180 ? -21.131 6.914 16.191 1.00 84.88 180 ARG A C 1
ATOM 1493 O O . ARG A 1 180 ? -22.272 6.692 16.581 1.00 84.88 180 ARG A O 1
ATOM 1500 N N . HIS A 1 181 ? -20.719 8.105 15.754 1.00 83.81 181 HIS A N 1
ATOM 1501 C CA . HIS A 1 181 ? -21.623 9.245 15.649 1.00 83.81 181 HIS A CA 1
ATOM 1502 C C . HIS A 1 181 ? -22.763 8.955 14.676 1.00 83.81 181 HIS A C 1
ATOM 1504 O O . HIS A 1 181 ? -23.917 9.035 15.073 1.00 83.81 181 HIS A O 1
ATOM 1510 N N . THR A 1 182 ? -22.455 8.534 13.448 1.00 84.94 182 THR A N 1
ATOM 1511 C CA . THR A 1 182 ? -23.470 8.211 12.436 1.00 84.94 182 THR A CA 1
ATOM 1512 C C . THR A 1 182 ? -24.433 7.128 12.913 1.00 84.94 182 THR A C 1
ATOM 1514 O O . THR A 1 182 ? -25.632 7.243 12.696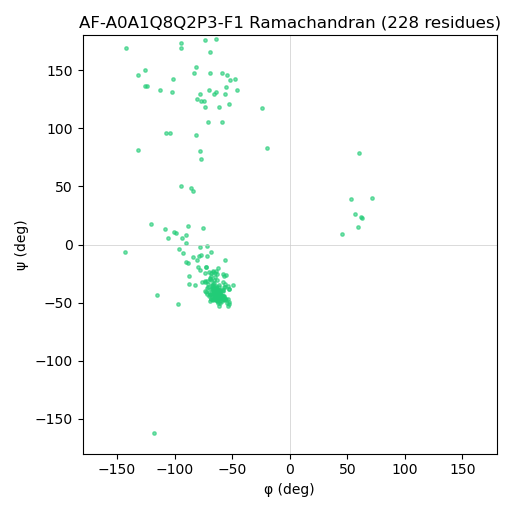 1.00 84.94 182 THR A O 1
ATOM 1517 N N . PHE A 1 183 ? -23.932 6.100 13.602 1.00 86.81 183 PHE A N 1
ATOM 1518 C CA . PHE A 1 183 ? -24.764 5.048 14.181 1.00 86.81 183 PHE A CA 1
ATOM 1519 C C . PHE A 1 183 ? -25.737 5.590 15.237 1.00 86.81 183 PHE A C 1
ATOM 1521 O O . PHE A 1 183 ? -26.933 5.327 15.156 1.00 86.81 183 PHE A O 1
ATOM 1528 N N . VAL A 1 184 ? -25.242 6.371 16.203 1.00 83.88 184 VAL A N 1
ATOM 1529 C CA . VAL A 1 184 ? -26.077 6.964 17.261 1.00 83.88 184 VAL A CA 1
ATOM 1530 C C . VAL A 1 184 ? -27.095 7.937 16.668 1.00 83.88 184 VAL A C 1
ATOM 1532 O O . VAL A 1 184 ? -28.280 7.831 16.975 1.00 83.88 184 VAL A O 1
ATOM 1535 N N . THR A 1 185 ? -26.652 8.836 15.787 1.00 83.19 185 THR A N 1
ATOM 1536 C CA . THR A 1 185 ? -27.516 9.804 15.107 1.00 83.19 185 THR A CA 1
ATOM 1537 C C . THR A 1 185 ? -28.607 9.102 14.304 1.00 83.19 185 THR A C 1
ATOM 1539 O O . THR A 1 185 ? -29.777 9.402 14.506 1.00 83.19 185 THR A O 1
ATOM 1542 N N . SER A 1 186 ? -28.261 8.099 13.492 1.00 86.44 186 SER A N 1
ATOM 1543 C CA . SER A 1 186 ? -29.234 7.370 12.669 1.00 86.44 186 SER A CA 1
ATOM 1544 C C . SER A 1 186 ? -30.300 6.648 13.494 1.00 86.44 186 SER A C 1
ATOM 1546 O O . SER A 1 186 ? -31.436 6.551 13.038 1.00 86.44 186 SER A O 1
ATOM 1548 N N . LEU A 1 187 ? -29.964 6.116 14.675 1.00 84.88 187 LEU A N 1
ATOM 1549 C CA . LEU A 1 187 ? -30.958 5.475 15.542 1.00 84.88 187 LEU A CA 1
ATOM 1550 C C . LEU A 1 187 ? -31.884 6.503 16.198 1.00 84.88 187 LEU A C 1
ATOM 1552 O O . LEU A 1 187 ? -33.089 6.278 16.276 1.00 84.88 187 LEU A O 1
ATOM 1556 N N . LEU A 1 188 ? -31.341 7.638 16.645 1.00 86.25 188 LEU A N 1
ATOM 1557 C CA . LEU A 1 188 ? -32.146 8.711 17.234 1.00 86.25 188 LEU A CA 1
ATOM 1558 C C . LEU A 1 188 ? -33.065 9.371 16.202 1.00 86.25 188 LEU A C 1
ATOM 1560 O O . LEU A 1 188 ? -34.194 9.720 16.525 1.00 86.25 188 LEU A O 1
ATOM 1564 N N . GLU A 1 189 ? -32.618 9.503 14.954 1.00 82.19 189 GLU A N 1
ATOM 1565 C CA . GLU A 1 189 ? -33.449 10.005 13.856 1.00 82.19 189 GLU A CA 1
ATOM 1566 C C . GLU A 1 189 ? -34.628 9.084 13.529 1.00 82.19 189 GLU A C 1
ATOM 1568 O O . GLU A 1 189 ? -35.658 9.575 13.072 1.00 82.19 189 GLU A O 1
ATOM 1573 N N . GLN A 1 190 ? -34.483 7.781 13.788 1.00 83.81 190 GLN A N 1
ATOM 1574 C CA . GLN A 1 190 ? -35.521 6.754 13.638 1.00 83.81 190 GLN A CA 1
ATOM 1575 C C . GLN A 1 190 ? -36.376 6.581 14.906 1.00 83.81 190 GLN A C 1
ATOM 1577 O O . GLN A 1 190 ? -37.044 5.560 15.063 1.00 83.81 190 GLN A O 1
ATOM 1582 N N . ASP A 1 191 ? -36.325 7.549 15.826 1.00 83.94 191 ASP A N 1
ATOM 1583 C CA . ASP A 1 191 ? -37.084 7.572 17.080 1.00 83.94 191 ASP A CA 1
ATOM 1584 C C . ASP A 1 191 ? -36.842 6.341 17.979 1.00 83.94 191 ASP A C 1
ATOM 1586 O O . ASP A 1 191 ? -37.675 5.971 18.813 1.00 83.94 191 ASP A O 1
ATOM 1590 N N . VAL A 1 192 ? -35.672 5.699 17.854 1.00 83.62 192 VAL A N 1
ATOM 1591 C CA . VAL A 1 192 ? -35.279 4.609 18.752 1.00 83.62 192 VAL A CA 1
ATOM 1592 C C . VAL A 1 192 ? -35.099 5.180 20.165 1.00 83.62 192 VAL A C 1
ATOM 1594 O O . VAL A 1 192 ? -34.369 6.162 20.337 1.00 83.62 192 VAL A O 1
ATOM 1597 N N . PRO A 1 193 ? -35.708 4.573 21.206 1.00 84.25 193 PRO A N 1
ATOM 1598 C CA . PRO A 1 193 ? -35.640 5.107 22.561 1.00 84.25 193 PRO A CA 1
ATOM 1599 C C . PRO A 1 193 ? -34.202 5.314 23.046 1.00 84.25 193 PRO A C 1
ATOM 1601 O O . PRO A 1 193 ? -33.356 4.425 22.933 1.00 84.25 193 PRO A O 1
ATOM 1604 N N . LEU A 1 194 ? -33.942 6.465 23.670 1.00 84.19 194 LEU A N 1
ATOM 1605 C CA . LEU A 1 194 ? -32.605 6.889 24.099 1.00 84.19 194 LEU A CA 1
ATOM 1606 C C . LEU A 1 194 ? -31.873 5.847 24.963 1.00 84.19 194 LEU A C 1
ATOM 1608 O O . LEU A 1 194 ? -30.668 5.649 24.814 1.00 84.19 194 LEU A O 1
ATOM 1612 N N . ALA A 1 195 ? -32.604 5.162 25.847 1.00 78.19 195 ALA A N 1
ATOM 1613 C CA . ALA A 1 195 ? -32.057 4.096 26.685 1.00 78.19 195 ALA A CA 1
ATOM 1614 C C . ALA A 1 195 ? -31.498 2.932 25.845 1.00 78.19 195 ALA A C 1
ATOM 1616 O O . ALA A 1 195 ? -30.396 2.460 26.109 1.00 78.19 195 ALA A O 1
ATOM 1617 N N . VAL A 1 196 ? -32.207 2.543 24.779 1.00 78.31 196 VAL A N 1
ATOM 1618 C CA . VAL A 1 196 ? -31.781 1.491 23.843 1.00 78.31 196 VAL A CA 1
ATOM 1619 C C . VAL A 1 196 ? -30.547 1.945 23.062 1.00 78.31 196 VAL A C 1
ATOM 1621 O O . VAL A 1 196 ? -29.579 1.198 22.943 1.00 78.31 196 VAL A O 1
ATOM 1624 N N . VAL A 1 197 ? -30.530 3.194 22.586 1.00 81.56 197 VAL A N 1
ATOM 1625 C CA . VAL A 1 197 ? -29.372 3.761 21.874 1.00 81.56 197 VAL A CA 1
ATOM 1626 C C . VAL A 1 197 ? -28.131 3.821 22.773 1.00 81.56 197 VAL A C 1
ATOM 1628 O O . VAL A 1 197 ? -27.035 3.479 22.328 1.00 81.56 197 VAL A O 1
ATOM 1631 N N . LYS A 1 198 ? -28.288 4.204 24.049 1.00 84.31 198 LYS A N 1
ATOM 1632 C CA . LYS A 1 198 ? -27.201 4.237 25.042 1.00 84.31 198 LYS A CA 1
ATOM 1633 C C . LYS A 1 198 ? -26.559 2.860 25.212 1.00 84.31 198 LYS A C 1
ATOM 1635 O O . LYS A 1 198 ? -25.330 2.758 25.191 1.00 84.31 198 LYS A O 1
ATOM 1640 N N . ASP A 1 199 ? -27.384 1.827 25.354 1.00 76.38 199 ASP A N 1
ATOM 1641 C CA . ASP A 1 199 ? -26.924 0.456 25.569 1.00 76.38 199 ASP A CA 1
ATOM 1642 C C . ASP A 1 199 ? -26.243 -0.107 24.312 1.00 76.38 199 ASP A C 1
ATOM 1644 O O . ASP A 1 199 ? -25.154 -0.673 24.408 1.00 76.38 199 ASP A O 1
ATOM 1648 N N . LEU A 1 200 ? -26.804 0.139 23.120 1.00 78.38 200 LEU A N 1
ATOM 1649 C CA . LEU A 1 200 ? -26.210 -0.274 21.841 1.00 78.38 200 LEU A CA 1
ATOM 1650 C C . LEU A 1 200 ? -24.886 0.440 21.537 1.00 78.38 200 LEU A C 1
ATOM 1652 O O . LEU A 1 200 ? -23.953 -0.170 21.015 1.00 78.38 200 LEU A O 1
ATOM 1656 N N . ALA A 1 201 ? -24.777 1.725 21.872 1.00 78.31 201 ALA A N 1
ATOM 1657 C CA . ALA A 1 201 ? -23.524 2.461 21.754 1.00 78.31 201 ALA A CA 1
ATOM 1658 C C . ALA A 1 201 ? -22.514 2.051 22.843 1.00 78.31 201 ALA A C 1
ATOM 1660 O O . ALA A 1 201 ? -21.305 2.219 22.666 1.00 78.31 201 ALA A O 1
ATOM 1661 N N . GLY A 1 202 ? -22.982 1.528 23.978 1.00 77.44 202 GLY A N 1
ATOM 1662 C CA . GLY A 1 202 ? -22.161 1.233 25.149 1.00 77.44 202 GLY A CA 1
ATOM 1663 C C . GLY A 1 202 ? -21.692 2.499 25.873 1.00 77.44 202 GLY A C 1
ATOM 1664 O O . GLY A 1 202 ? -20.526 2.584 26.258 1.00 77.44 202 GLY A O 1
ATOM 1665 N N . HIS A 1 203 ? -22.550 3.519 25.997 1.00 83.50 203 HIS A N 1
ATOM 1666 C CA . HIS A 1 203 ? -22.262 4.681 26.846 1.00 83.50 203 HIS A CA 1
ATOM 1667 C C . HIS A 1 203 ? -22.515 4.335 28.316 1.00 83.50 203 HIS A C 1
ATOM 1669 O O . HIS A 1 203 ? -23.580 3.835 28.676 1.00 83.50 203 HIS A O 1
ATOM 1675 N N . ALA A 1 204 ? -21.537 4.631 29.173 1.00 77.19 204 ALA A N 1
ATOM 1676 C CA . ALA A 1 204 ? -21.676 4.448 30.618 1.00 77.19 204 ALA A 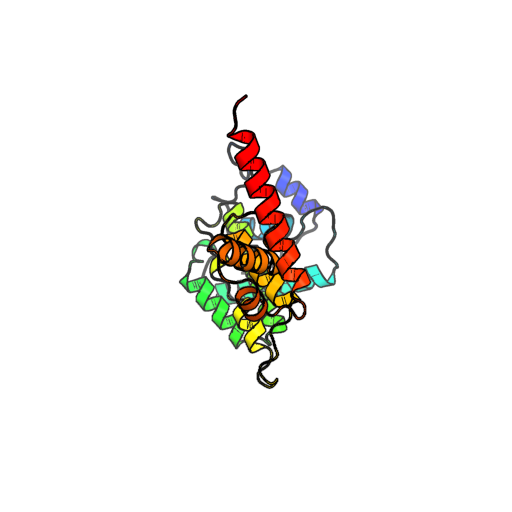CA 1
ATOM 1677 C C . ALA A 1 204 ? -22.686 5.433 31.235 1.00 77.19 204 ALA A C 1
ATOM 1679 O O . ALA A 1 204 ? -23.321 5.114 32.235 1.00 77.19 204 ALA A O 1
ATOM 1680 N N . ASP A 1 205 ? -22.857 6.600 30.609 1.00 78.88 205 ASP A N 1
ATOM 1681 C CA . ASP A 1 205 ? -23.769 7.655 31.037 1.00 78.88 205 ASP A CA 1
ATOM 1682 C C . ASP A 1 205 ? -24.710 8.044 29.887 1.00 78.88 205 ASP A C 1
ATOM 1684 O O . ASP A 1 205 ? -24.296 8.184 28.734 1.00 78.88 205 ASP A O 1
ATOM 1688 N N . ILE A 1 206 ? -25.991 8.204 30.214 1.00 80.94 206 ILE A N 1
ATOM 1689 C CA . ILE A 1 206 ? -27.038 8.616 29.281 1.00 80.94 206 ILE A CA 1
ATOM 1690 C C . ILE A 1 206 ? -26.886 10.079 28.850 1.00 80.94 206 ILE A C 1
ATOM 1692 O O . ILE A 1 206 ? -27.312 10.426 27.749 1.00 80.94 206 ILE A O 1
ATOM 1696 N N . SER A 1 207 ? -26.210 10.905 29.658 1.00 73.38 207 SER A N 1
ATOM 1697 C CA . SER A 1 207 ? -25.881 12.297 29.332 1.00 73.38 207 SER A CA 1
ATOM 1698 C C . SER A 1 207 ? -25.102 12.419 28.015 1.00 73.38 207 SER A C 1
ATOM 1700 O O . SER A 1 207 ? -25.377 13.311 27.218 1.00 73.38 207 SER A O 1
ATOM 1702 N N . ILE A 1 208 ? -24.210 11.464 27.719 1.00 75.69 208 ILE A N 1
ATOM 1703 C CA . ILE A 1 208 ? -23.439 11.436 26.468 1.00 75.69 208 ILE A CA 1
ATOM 1704 C C . ILE A 1 208 ? -24.366 11.248 25.267 1.00 75.69 208 ILE A C 1
ATOM 1706 O O . ILE A 1 208 ? -24.159 11.889 24.244 1.00 75.69 208 ILE A O 1
ATOM 1710 N N . THR A 1 209 ? -25.386 10.390 25.376 1.00 76.62 209 THR A N 1
ATOM 1711 C CA . THR A 1 209 ? -26.368 10.182 24.302 1.00 76.62 209 THR A CA 1
ATOM 1712 C C . THR A 1 209 ? -27.334 11.370 24.185 1.00 76.62 209 THR A C 1
ATOM 1714 O O . THR A 1 209 ? -27.726 11.708 23.072 1.00 76.62 209 THR A O 1
ATOM 1717 N N . ASN A 1 210 ? -27.666 12.051 25.292 1.00 77.44 210 ASN A N 1
ATOM 1718 C CA . ASN A 1 210 ? -28.489 13.271 25.275 1.00 77.44 210 ASN A CA 1
ATOM 1719 C C . ASN A 1 210 ? -27.871 14.389 24.430 1.00 77.44 210 ASN A C 1
ATOM 1721 O O . ASN A 1 210 ? -28.595 15.016 23.668 1.00 77.44 210 ASN A O 1
ATOM 1725 N N . LEU A 1 211 ? -26.546 14.572 24.470 1.00 78.19 211 LEU A N 1
ATOM 1726 C CA . LEU A 1 211 ? -25.864 15.578 23.640 1.00 78.19 211 LEU A CA 1
ATOM 1727 C C . LEU A 1 211 ? -26.112 15.378 22.132 1.00 78.19 211 LEU A C 1
ATOM 1729 O O . LEU A 1 211 ? -26.164 16.343 21.374 1.00 78.19 211 LEU A O 1
ATOM 1733 N N . TYR A 1 212 ? -26.281 14.130 21.680 1.00 78.12 212 TYR A N 1
ATOM 1734 C CA . TYR A 1 212 ? -26.643 13.846 20.286 1.00 78.12 212 TYR A CA 1
ATOM 1735 C C . TYR A 1 212 ? -28.089 14.221 19.998 1.00 78.12 212 TYR A C 1
ATOM 1737 O O . TYR A 1 212 ? -28.376 14.783 18.945 1.00 78.12 212 TYR A O 1
ATOM 1745 N N . LEU A 1 213 ? -28.991 13.899 20.925 1.00 78.06 213 LEU A N 1
ATOM 1746 C CA . LEU A 1 213 ? -30.411 14.192 20.789 1.00 78.06 213 LEU A CA 1
ATOM 1747 C C . LEU A 1 213 ? -30.665 15.704 20.762 1.00 78.06 213 LEU A C 1
ATOM 1749 O O . LEU A 1 213 ? -31.391 16.171 19.891 1.00 78.06 213 LEU A O 1
ATOM 1753 N N . GLU A 1 214 ? -30.027 16.458 21.658 1.00 79.25 214 GLU A N 1
ATOM 1754 C CA . GLU A 1 214 ? -30.080 17.925 21.696 1.00 79.25 214 GLU A CA 1
ATOM 1755 C C . GLU A 1 214 ? -29.609 18.521 20.370 1.00 79.25 214 GLU A C 1
ATOM 1757 O O . GLU A 1 214 ? -30.307 19.339 19.777 1.00 79.25 214 GLU A O 1
ATOM 1762 N N . ARG A 1 215 ? -28.484 18.038 19.832 1.00 78.94 215 ARG A N 1
ATOM 1763 C CA . ARG A 1 215 ? -27.956 18.539 18.560 1.00 78.94 215 ARG A CA 1
ATOM 1764 C C . ARG A 1 215 ? -28.857 18.224 17.362 1.00 78.94 215 ARG A C 1
ATOM 1766 O O . ARG A 1 215 ? -29.060 19.085 16.515 1.00 78.94 215 ARG A O 1
ATOM 1773 N N . ILE A 1 216 ? -29.450 17.028 17.310 1.00 76.75 216 ILE A N 1
ATOM 1774 C CA . ILE A 1 216 ? -30.439 16.671 16.275 1.00 76.75 216 ILE A CA 1
ATOM 1775 C C . ILE A 1 216 ? -31.681 17.566 16.383 1.00 76.75 216 ILE A C 1
ATOM 1777 O O . ILE A 1 216 ? -32.248 17.966 15.367 1.00 76.75 216 ILE A O 1
ATOM 1781 N N . GLN A 1 217 ? -32.123 17.880 17.603 1.00 75.81 217 GLN A N 1
ATOM 1782 C CA . GLN A 1 217 ? -33.255 18.777 17.830 1.00 75.81 217 GLN A CA 1
ATOM 1783 C C . GLN A 1 217 ? -32.933 20.218 17.417 1.00 75.81 217 GLN A C 1
ATOM 1785 O O . GLN A 1 217 ? -33.762 20.835 16.751 1.00 75.81 217 GLN A O 1
ATOM 1790 N N . GLU A 1 218 ? -31.741 20.730 17.734 1.00 72.06 218 GLU A N 1
ATOM 1791 C CA . GLU A 1 218 ? -31.257 22.037 17.265 1.00 72.06 218 GLU A CA 1
ATOM 1792 C C . GLU A 1 218 ? -31.238 22.114 15.732 1.00 72.06 218 GLU A C 1
ATOM 1794 O O . GLU A 1 218 ? -31.772 23.067 15.160 1.00 72.06 218 GLU A O 1
ATOM 1799 N N . ASP A 1 219 ? -30.701 21.090 15.062 1.00 71.25 219 ASP A N 1
ATOM 1800 C CA . ASP A 1 219 ? -30.647 21.022 13.598 1.00 71.25 219 ASP A CA 1
ATOM 1801 C C . ASP A 1 219 ? -32.066 20.972 12.989 1.00 71.25 219 ASP A C 1
ATOM 1803 O O . ASP A 1 219 ? -32.387 21.748 12.084 1.00 71.25 219 ASP A O 1
ATOM 1807 N N . ARG A 1 220 ? -32.972 20.147 13.546 1.00 67.50 220 ARG A N 1
ATOM 1808 C CA . ARG A 1 220 ? -34.391 20.090 13.135 1.00 67.50 220 ARG A CA 1
ATOM 1809 C C . ARG A 1 220 ? -35.111 21.425 13.343 1.00 67.50 220 ARG A C 1
ATOM 1811 O O . ARG A 1 220 ? -35.898 21.832 12.488 1.00 67.50 220 ARG A O 1
ATOM 1818 N N . MET A 1 221 ? -34.862 22.115 14.458 1.00 60.09 221 MET A N 1
ATOM 1819 C CA . MET A 1 221 ? -35.430 23.441 14.721 1.00 60.09 221 MET A CA 1
ATOM 1820 C C . MET A 1 221 ? -34.902 24.477 13.730 1.00 60.09 221 MET A C 1
ATOM 1822 O O . MET A 1 221 ? -35.682 25.281 13.217 1.00 60.09 221 MET A O 1
ATOM 1826 N N . HIS A 1 222 ? -33.607 24.442 13.415 1.00 57.97 222 HIS A N 1
ATOM 1827 C CA . HIS A 1 222 ? -33.011 25.346 12.440 1.00 57.97 222 HIS A CA 1
ATOM 1828 C C . HIS A 1 222 ? -33.609 25.146 11.038 1.00 57.97 222 HIS A C 1
ATOM 1830 O O . HIS A 1 222 ? -33.890 26.130 10.345 1.00 57.97 222 HIS A O 1
ATOM 1836 N N . ASP A 1 223 ? -33.836 23.901 10.622 1.00 61.53 223 ASP A N 1
ATOM 1837 C CA . ASP A 1 223 ? -34.470 23.594 9.338 1.00 61.53 223 ASP A CA 1
ATOM 1838 C C . ASP A 1 223 ? -35.960 23.952 9.323 1.00 61.53 223 ASP A C 1
ATOM 1840 O O . ASP A 1 223 ? -36.462 24.474 8.325 1.00 61.53 223 ASP A O 1
ATOM 1844 N N . HIS A 1 224 ? -36.672 23.762 10.436 1.00 58.56 224 HIS A N 1
ATOM 1845 C CA . HIS A 1 224 ? -38.060 24.203 10.560 1.00 58.56 224 HIS A CA 1
ATOM 1846 C C . HIS A 1 224 ? -38.178 25.732 10.446 1.00 58.56 224 HIS A C 1
ATOM 1848 O O . HIS A 1 224 ? -38.987 26.225 9.663 1.00 58.56 224 HIS A O 1
ATOM 1854 N N . LEU A 1 225 ? -37.315 26.491 11.130 1.00 56.66 225 LEU A N 1
ATOM 1855 C CA . LEU A 1 225 ? -37.296 27.959 11.079 1.00 56.66 225 LEU A CA 1
ATOM 1856 C C . LEU A 1 225 ? -36.918 28.517 9.698 1.00 56.66 225 LEU A C 1
ATOM 1858 O O . LEU A 1 225 ? -37.414 29.572 9.319 1.00 56.66 225 LEU A O 1
ATOM 1862 N N . LYS A 1 226 ? -36.087 27.816 8.917 1.00 54.94 226 LYS A N 1
ATOM 1863 C CA . LYS A 1 226 ? -35.798 28.187 7.517 1.00 54.94 226 LYS A CA 1
ATOM 1864 C C . LYS A 1 226 ? -36.996 27.985 6.584 1.00 54.94 226 LYS A C 1
ATOM 1866 O O . LYS A 1 226 ? -37.100 28.674 5.570 1.00 54.94 226 LYS A O 1
ATOM 1871 N N . ASN A 1 227 ? -37.872 27.034 6.905 1.00 52.44 227 ASN A N 1
ATOM 1872 C CA . ASN A 1 227 ? -39.040 26.687 6.096 1.00 52.44 227 ASN A CA 1
ATOM 1873 C C . ASN A 1 227 ? -40.295 27.495 6.460 1.00 52.44 227 ASN A C 1
ATOM 1875 O O . ASN A 1 227 ? -41.233 27.550 5.664 1.00 52.44 227 ASN A O 1
ATOM 1879 N N . VAL A 1 228 ? -40.311 28.168 7.614 1.00 52.34 228 VAL A N 1
ATOM 1880 C CA . VAL A 1 228 ? -41.329 29.172 7.944 1.00 52.34 228 VAL A CA 1
ATOM 1881 C C . VAL A 1 228 ? -40.933 30.493 7.276 1.00 52.34 228 VAL A C 1
ATOM 1883 O O . VAL A 1 228 ? -40.140 31.268 7.804 1.00 52.34 228 VAL A O 1
ATOM 1886 N N . ARG A 1 229 ? -41.465 30.744 6.074 1.00 48.47 229 ARG A N 1
ATOM 1887 C CA . ARG A 1 229 ? -41.402 32.075 5.451 1.00 48.47 229 ARG A CA 1
ATOM 1888 C C . ARG A 1 229 ? -42.386 32.999 6.171 1.00 48.47 229 ARG A C 1
ATOM 1890 O O . ARG A 1 229 ? -43.582 32.718 6.155 1.00 48.47 229 ARG A O 1
ATOM 1897 N N . PHE A 1 230 ? -41.872 34.062 6.787 1.00 48.91 230 PHE A N 1
ATOM 1898 C CA . PHE A 1 230 ? -42.669 35.243 7.128 1.00 48.91 230 PHE A CA 1
ATOM 1899 C C . PHE A 1 230 ? -42.996 36.044 5.865 1.00 48.91 230 PHE A C 1
ATOM 1901 O O . PHE A 1 230 ? -42.143 36.054 4.944 1.00 48.91 230 PHE A O 1
#

pLDDT: mean 76.71, std 14.98, range [35.28, 96.0]